Protein AF-A0A9N9F745-F1 (afdb_monomer)

Sequence (226 aa):
MPCPFCEVDNVENSDLKDRIVFQDDTIIVLHDLKPASRMHLLVISRQHILQHMIKTGRRILKQANYSQENTRLGFHVPPFLKINHLHLHCLGLPFRNKLVGIKYVEGLWYKSANKILKKLSEERRRAKNSSSNKCKKSKRSHAKSRKQRYEDNESGVQTSVSGSCVESNGVNTSDAGVSDAGVNDEEEEQIQQMQLKELNNHKDGMNNQKLTKISIISQAPIIVNV

Solvent-accessible surface area (backbone atoms only — not comparable to full-atom values): 14310 Å² total; per-residue (Å²): 130,86,60,76,79,78,42,61,86,78,43,99,83,42,82,60,63,84,28,52,78,46,75,60,98,44,37,39,29,28,54,46,95,75,57,54,23,77,37,30,34,35,34,34,55,78,46,99,50,66,70,58,49,54,51,51,46,51,49,55,41,44,75,69,74,38,52,76,89,39,43,51,50,25,33,77,37,76,86,84,60,93,62,101,63,73,48,37,42,35,31,30,58,59,53,78,43,72,76,63,40,59,64,72,42,78,61,84,48,12,46,43,46,67,60,52,52,51,50,54,53,50,51,55,50,51,53,52,53,53,54,56,52,52,54,54,54,54,54,55,52,54,55,54,61,59,59,61,69,65,69,78,69,76,86,71,82,89,78,90,82,88,81,82,86,85,84,86,84,88,78,90,81,76,83,84,77,86,74,86,77,84,75,59,78,70,57,59,53,53,53,51,53,52,54,52,50,55,57,52,58,52,59,74,71,60,81,81,73,80,88,75,79,83,81,79,78,80,80,75,85,82,82,77,89,129

Nearest PDB structures (foldseek):
  6cvq-assembly2_B  TM=7.933E-01  e=9.291E-06  Homo sapiens
  7oyc-assembly1_Y2  TM=3.828E-01  e=2.709E-01  Xenopus laevis
  6uz7-assembly1_Y  TM=3.593E-01  e=3.259E-01  Kluyveromyces lactis
  6rm3-assembly1_SY0  TM=2.919E-01  e=2.709E-01  Vairimorpha necatrix
  5fdx-assembly2_B  TM=3.530E-01  e=4.169E-01  Homo sapiens

Mean predicted aligned error: 18.04 Å

Secondary structure (DSSP, 8-state):
---TTTSTTT-TT-TTGGGEEEE-SSEEEEE-SS-SEEEEEEEEESS--HHHHHHHHHHHHHHTT--GGGEEEEEE-TTS-SS-S-EEEEEEEEESSHHHHGGGSSSSSEEEHHHHHHHHHHHHHHHHHHHHHHHHHHHHHHHHHHHTTSSTT-SS-------------------------PPPHHHHHHHHHHHHHHHHHHHHT-TTS-----------------

Structure (mmCIF, N/CA/C/O backbone):
data_AF-A0A9N9F745-F1
#
_entry.id   AF-A0A9N9F745-F1
#
loop_
_atom_site.group_PDB
_atom_site.id
_atom_site.type_symbol
_atom_site.label_atom_id
_atom_site.label_alt_id
_atom_site.label_comp_id
_atom_site.label_asym_id
_atom_site.label_entity_id
_atom_site.label_seq_id
_atom_site.pdbx_PDB_ins_code
_atom_site.Cartn_x
_atom_site.Cartn_y
_atom_site.Cartn_z
_atom_site.occupancy
_atom_site.B_iso_or_equiv
_atom_site.auth_seq_id
_atom_site.auth_comp_id
_atom_site.auth_asym_id
_atom_site.auth_atom_id
_atom_site.pdbx_PDB_model_num
ATOM 1 N N . MET A 1 1 ? -16.151 8.042 -15.611 1.00 62.03 1 MET A N 1
ATOM 2 C CA . MET A 1 1 ? -15.380 6.807 -15.866 1.00 62.03 1 MET A CA 1
ATOM 3 C C . MET A 1 1 ? -15.668 5.835 -14.738 1.00 62.03 1 MET A C 1
ATOM 5 O O . MET A 1 1 ? -15.556 6.264 -13.590 1.00 62.03 1 MET A O 1
ATOM 9 N N . PRO A 1 2 ? -16.077 4.594 -15.036 1.00 77.44 2 PRO A N 1
ATOM 10 C CA . PRO A 1 2 ? -16.203 3.551 -14.024 1.00 77.44 2 PRO A CA 1
ATOM 11 C C . PRO A 1 2 ? -14.847 3.269 -13.358 1.00 77.44 2 PRO A C 1
ATOM 13 O O . PRO A 1 2 ? -13.788 3.508 -13.944 1.00 77.44 2 PRO A O 1
ATOM 16 N N . CYS A 1 3 ? -14.874 2.829 -12.099 1.00 83.56 3 CYS A N 1
ATOM 17 C CA . CYS A 1 3 ? -13.662 2.532 -11.343 1.00 83.56 3 CYS A CA 1
ATOM 18 C C . CYS A 1 3 ? -13.178 1.110 -11.677 1.00 83.56 3 CYS A C 1
ATOM 20 O O . CYS A 1 3 ? -13.866 0.157 -11.307 1.00 83.56 3 CYS A O 1
ATOM 22 N N . PRO A 1 4 ? -11.975 0.932 -12.258 1.00 81.62 4 PRO A N 1
ATOM 23 C CA . PRO A 1 4 ? -11.476 -0.397 -12.623 1.00 81.62 4 PRO A CA 1
ATOM 24 C C . PRO A 1 4 ? -11.251 -1.302 -11.403 1.00 81.62 4 PRO A C 1
ATOM 26 O O . PRO A 1 4 ? -11.201 -2.518 -11.531 1.00 81.62 4 PRO A O 1
ATOM 29 N N . PHE A 1 5 ? -11.113 -0.726 -10.204 1.00 84.56 5 PHE A N 1
ATOM 30 C CA . PHE A 1 5 ? -10.954 -1.486 -8.963 1.00 84.56 5 PHE A CA 1
ATOM 31 C C . PHE A 1 5 ? -12.281 -1.974 -8.376 1.00 84.56 5 PHE A C 1
ATOM 33 O O . PHE A 1 5 ? -12.284 -2.965 -7.653 1.00 84.56 5 PHE A O 1
ATOM 40 N N . CYS A 1 6 ? -13.402 -1.324 -8.701 1.00 82.69 6 CYS A N 1
ATOM 41 C CA . CYS A 1 6 ? -14.727 -1.795 -8.290 1.00 82.69 6 CYS A CA 1
ATOM 42 C C . CYS A 1 6 ? -15.208 -2.978 -9.144 1.00 82.69 6 CYS A C 1
ATOM 44 O O . CYS A 1 6 ? -16.056 -3.744 -8.702 1.00 82.69 6 CYS A O 1
ATOM 46 N N . GLU A 1 7 ? -14.671 -3.132 -10.354 1.00 77.00 7 GLU A N 1
ATOM 47 C CA . GLU A 1 7 ? -15.110 -4.137 -11.331 1.00 77.00 7 GLU A CA 1
ATOM 48 C C . GLU A 1 7 ? -14.298 -5.437 -11.299 1.00 77.00 7 GLU A C 1
ATOM 50 O O . GLU A 1 7 ? -14.590 -6.346 -12.070 1.00 77.00 7 GLU A O 1
ATOM 55 N N . VAL A 1 8 ? -13.311 -5.560 -10.402 1.00 74.94 8 VAL A N 1
ATOM 56 C CA . VAL A 1 8 ? -12.401 -6.725 -10.344 1.00 74.94 8 VAL A CA 1
ATOM 57 C C . VAL A 1 8 ? -13.159 -8.058 -10.231 1.00 74.94 8 VAL A C 1
ATOM 59 O O . VAL A 1 8 ? -12.712 -9.056 -10.791 1.00 74.94 8 VAL A O 1
ATOM 62 N N . ASP A 1 9 ? -14.320 -8.072 -9.571 1.00 70.38 9 ASP A N 1
ATOM 63 C CA . ASP A 1 9 ? -15.145 -9.282 -9.419 1.00 70.38 9 ASP A CA 1
ATOM 64 C C . ASP A 1 9 ? -16.091 -9.545 -10.589 1.00 70.38 9 ASP A C 1
ATOM 66 O O . ASP A 1 9 ? -16.527 -10.674 -10.787 1.00 70.38 9 ASP A O 1
ATOM 70 N N . ASN A 1 10 ? -16.436 -8.508 -11.352 1.00 69.56 10 ASN A N 1
ATOM 71 C CA . ASN A 1 10 ? -17.567 -8.542 -12.279 1.00 69.56 10 ASN A CA 1
ATOM 72 C C . ASN A 1 10 ? -17.169 -8.938 -13.705 1.00 69.56 10 ASN A C 1
ATOM 74 O O . ASN A 1 10 ? -18.037 -9.078 -14.563 1.00 69.56 10 ASN A O 1
ATOM 78 N N . VAL A 1 11 ? -15.872 -9.098 -13.986 1.00 59.25 11 VAL A N 1
ATOM 79 C CA . VAL A 1 11 ? -15.375 -9.344 -15.343 1.00 59.25 11 VAL A CA 1
ATOM 80 C C . VAL A 1 11 ? -14.603 -10.656 -15.385 1.00 59.25 11 VAL A C 1
ATOM 82 O O . VAL A 1 11 ? -13.497 -10.768 -14.857 1.00 59.25 11 VAL A O 1
ATOM 85 N N . GLU A 1 12 ? -15.186 -11.648 -16.060 1.00 58.34 12 GLU A N 1
ATOM 86 C CA . GLU A 1 12 ? -14.596 -12.972 -16.302 1.00 58.34 12 GLU A CA 1
ATOM 87 C C . GLU A 1 12 ? -13.241 -12.918 -17.040 1.00 58.34 12 GLU A C 1
ATOM 89 O O . GLU A 1 12 ? -12.444 -13.833 -16.887 1.00 58.34 12 GLU A O 1
ATOM 94 N N . ASN A 1 13 ? -12.931 -11.813 -17.729 1.00 52.75 13 ASN A N 1
ATOM 95 C CA . ASN A 1 13 ? -11.705 -11.584 -18.508 1.00 52.75 13 ASN A CA 1
ATOM 96 C C . ASN A 1 13 ? -11.082 -10.201 -18.235 1.00 52.75 13 ASN A C 1
ATOM 98 O O . ASN A 1 13 ? -10.922 -9.391 -19.146 1.00 52.75 13 ASN A O 1
ATOM 102 N N . SER A 1 14 ? -10.777 -9.872 -16.978 1.00 65.94 14 SER A N 1
ATOM 103 C CA . SER A 1 14 ? -9.978 -8.671 -16.707 1.00 65.94 14 SER A CA 1
ATOM 104 C C . SER A 1 14 ? -8.510 -9.041 -16.526 1.00 65.94 14 SER A C 1
ATOM 106 O O . SER A 1 14 ? -8.195 -9.902 -15.708 1.00 65.94 14 SER A O 1
ATOM 108 N N . ASP A 1 15 ? -7.599 -8.302 -17.173 1.00 73.88 15 ASP A N 1
ATOM 109 C CA . ASP A 1 15 ? -6.144 -8.351 -16.911 1.00 73.88 15 ASP A CA 1
ATOM 110 C C . ASP A 1 15 ? -5.795 -8.176 -15.415 1.00 73.88 15 ASP A C 1
ATOM 112 O O . ASP A 1 15 ? -4.648 -8.321 -14.991 1.00 73.88 15 ASP A O 1
ATOM 116 N N . LEU A 1 16 ? -6.766 -7.747 -14.603 1.00 78.00 16 LEU A N 1
ATOM 117 C CA . LEU A 1 16 ? -6.662 -7.619 -13.158 1.00 78.00 16 LEU A CA 1
ATOM 118 C C . LEU A 1 16 ? -6.656 -8.986 -12.467 1.00 78.00 16 LEU A C 1
ATOM 120 O O . LEU A 1 16 ? -5.892 -9.122 -11.514 1.00 78.00 16 LEU A O 1
ATOM 124 N N . LYS A 1 17 ? -7.427 -9.979 -12.946 1.00 81.31 17 LYS A N 1
ATOM 125 C CA . LYS A 1 17 ? -7.491 -11.329 -12.354 1.00 81.31 17 LYS A CA 1
ATOM 126 C C . LYS A 1 17 ? -6.123 -12.013 -12.361 1.00 81.31 17 LYS A C 1
ATOM 128 O O . LYS A 1 17 ? -5.686 -12.498 -11.321 1.00 81.31 17 LYS A O 1
ATOM 133 N N . ASP A 1 18 ? -5.397 -11.929 -13.473 1.00 85.88 18 ASP A N 1
ATOM 134 C CA . ASP A 1 18 ? -4.053 -12.516 -13.611 1.00 85.88 18 ASP A CA 1
ATOM 135 C C . ASP A 1 18 ? -3.005 -11.861 -12.703 1.00 85.88 18 ASP A C 1
ATOM 137 O O . ASP A 1 18 ? -1.941 -12.421 -12.439 1.00 85.88 18 ASP A O 1
ATOM 141 N N . ARG A 1 19 ? -3.293 -10.653 -12.207 1.00 90.00 19 ARG A N 1
ATOM 142 C CA . ARG A 1 19 ? -2.420 -9.913 -11.293 1.00 90.00 19 ARG A CA 1
ATOM 143 C C . ARG A 1 19 ? -2.786 -10.110 -9.825 1.00 90.00 19 ARG A C 1
ATOM 145 O O . ARG A 1 19 ? -2.088 -9.539 -8.983 1.00 90.00 19 ARG A O 1
ATOM 152 N N . ILE A 1 20 ? -3.842 -10.864 -9.501 1.00 92.31 20 ILE A N 1
ATOM 153 C CA . ILE A 1 20 ? -4.245 -11.127 -8.115 1.00 92.31 20 ILE A CA 1
ATOM 154 C C . ILE A 1 20 ? -3.192 -12.001 -7.435 1.00 92.31 20 ILE A C 1
ATOM 156 O O . ILE A 1 20 ? -2.934 -13.132 -7.827 1.00 92.31 20 ILE A O 1
ATOM 160 N N . VAL A 1 21 ? -2.608 -11.463 -6.367 1.00 93.94 21 VAL A N 1
ATOM 161 C CA . VAL A 1 21 ? -1.667 -12.173 -5.489 1.00 93.94 21 VAL A CA 1
ATOM 162 C C . VAL A 1 21 ? -2.395 -12.780 -4.297 1.00 93.94 21 VAL A C 1
ATOM 164 O O . VAL A 1 21 ? -2.036 -13.843 -3.800 1.00 93.94 21 VAL A O 1
ATOM 167 N N . PHE A 1 22 ? -3.400 -12.068 -3.795 1.00 93.75 22 PHE A N 1
ATOM 168 C CA . PHE A 1 22 ? -4.172 -12.460 -2.628 1.00 93.75 22 PHE A CA 1
ATOM 169 C C . PHE A 1 22 ? -5.533 -11.772 -2.673 1.00 93.75 22 PHE A C 1
ATOM 171 O O . PHE A 1 22 ? -5.631 -10.617 -3.084 1.00 93.75 22 PHE A O 1
ATOM 178 N N . GLN A 1 23 ? -6.568 -12.453 -2.203 1.00 92.75 23 GLN A N 1
ATOM 179 C CA . GLN A 1 23 ? -7.908 -11.899 -2.089 1.00 92.75 23 GLN A CA 1
ATOM 180 C C . GLN A 1 23 ? -8.613 -12.517 -0.886 1.00 92.75 23 GLN A C 1
ATOM 182 O O . GLN A 1 23 ? -8.485 -13.713 -0.636 1.00 92.75 23 GLN A O 1
ATOM 187 N N . ASP A 1 24 ? -9.360 -11.687 -0.166 1.00 91.50 24 ASP A N 1
ATOM 188 C CA . ASP A 1 24 ? -10.332 -12.109 0.837 1.00 91.50 24 ASP A CA 1
ATOM 189 C C . ASP A 1 24 ? -11.634 -11.300 0.684 1.00 91.50 24 ASP A C 1
ATOM 191 O O . ASP A 1 24 ? -11.799 -10.519 -0.263 1.00 91.50 24 ASP A O 1
ATOM 195 N N . ASP A 1 25 ? -12.564 -11.482 1.621 1.00 89.81 25 ASP A N 1
ATOM 196 C CA . ASP A 1 25 ? -13.885 -10.839 1.610 1.00 89.81 25 ASP A CA 1
ATOM 197 C C . ASP A 1 25 ? -13.826 -9.307 1.740 1.00 89.81 25 ASP A C 1
ATOM 199 O O . ASP A 1 25 ? -14.792 -8.602 1.449 1.00 89.81 25 ASP A O 1
ATOM 203 N N . THR A 1 26 ? -12.695 -8.761 2.191 1.00 90.75 26 THR A N 1
ATOM 204 C CA . THR A 1 26 ? -12.542 -7.344 2.543 1.00 90.75 26 THR A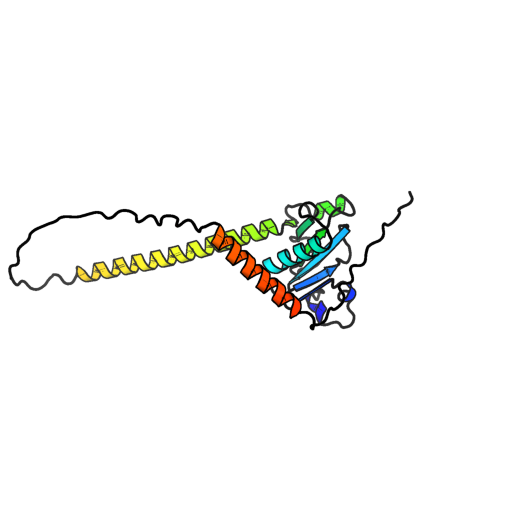 CA 1
ATOM 205 C C . THR A 1 26 ? -11.540 -6.598 1.671 1.00 90.75 26 THR A C 1
ATOM 207 O O . THR A 1 26 ? -11.679 -5.381 1.503 1.00 90.75 26 THR A O 1
ATOM 210 N N . ILE A 1 27 ? -10.535 -7.286 1.123 1.00 93.50 27 ILE A N 1
ATOM 211 C CA . ILE A 1 27 ? -9.448 -6.695 0.341 1.00 93.50 27 ILE A CA 1
ATOM 212 C C . ILE A 1 27 ? -9.032 -7.578 -0.840 1.00 93.50 27 ILE A C 1
ATOM 214 O O . ILE A 1 27 ? -9.174 -8.798 -0.836 1.00 93.50 27 ILE A O 1
ATOM 218 N N . ILE A 1 28 ? -8.428 -6.936 -1.835 1.00 93.50 28 ILE A N 1
ATOM 219 C CA . ILE A 1 28 ? -7.757 -7.573 -2.971 1.00 93.50 28 ILE A CA 1
ATOM 220 C C . ILE A 1 28 ? -6.329 -7.042 -3.026 1.00 93.50 28 ILE A C 1
ATOM 222 O O . ILE A 1 28 ? -6.099 -5.853 -2.809 1.00 93.50 28 ILE A O 1
ATOM 226 N N . VAL A 1 29 ? -5.361 -7.895 -3.332 1.00 95.38 29 VAL A N 1
ATOM 227 C CA . VAL A 1 29 ? -3.964 -7.516 -3.543 1.00 95.38 29 VAL A CA 1
ATOM 228 C C . VAL A 1 29 ? -3.578 -7.845 -4.971 1.00 95.38 29 VAL A C 1
ATOM 230 O O . VAL A 1 29 ? -3.626 -9.004 -5.375 1.00 95.38 29 VAL A O 1
ATOM 233 N N . LEU A 1 30 ? -3.166 -6.824 -5.716 1.00 94.69 30 LEU A N 1
ATOM 234 C CA . LEU A 1 30 ? -2.776 -6.931 -7.117 1.00 94.69 30 LEU A CA 1
ATOM 235 C C . LEU A 1 30 ? -1.312 -6.545 -7.309 1.00 94.69 30 LEU A C 1
ATOM 237 O O . LEU A 1 30 ? -0.811 -5.652 -6.624 1.00 94.69 30 LEU A O 1
ATOM 241 N N . HIS A 1 31 ? -0.649 -7.122 -8.305 1.00 95.06 31 HIS A N 1
ATOM 242 C CA . HIS A 1 31 ? 0.543 -6.504 -8.882 1.00 95.06 31 HIS A CA 1
ATOM 243 C C . HIS A 1 31 ? 0.180 -5.197 -9.605 1.00 95.06 31 HIS A C 1
ATOM 245 O O . HIS A 1 31 ? -0.793 -5.134 -10.360 1.00 95.06 31 HIS A O 1
ATOM 251 N N . ASP A 1 32 ? 0.966 -4.142 -9.380 1.00 93.25 32 ASP A N 1
ATOM 252 C CA . ASP A 1 32 ? 0.801 -2.875 -10.093 1.00 93.25 32 ASP A CA 1
ATOM 253 C C . ASP A 1 32 ? 1.149 -3.047 -11.582 1.00 93.25 32 ASP A C 1
ATOM 255 O O . ASP A 1 32 ? 2.143 -3.686 -11.929 1.00 93.25 32 ASP A O 1
ATOM 259 N N . LEU A 1 33 ? 0.347 -2.444 -12.465 1.00 89.94 33 LEU A N 1
ATOM 260 C CA . LEU A 1 33 ? 0.532 -2.517 -13.919 1.00 89.94 33 LEU A CA 1
ATOM 261 C C . LEU A 1 33 ? 1.871 -1.912 -14.384 1.00 89.94 33 LEU A C 1
ATOM 263 O O . LEU A 1 33 ? 2.441 -2.342 -15.383 1.00 89.94 33 LEU A O 1
ATOM 267 N N . LYS A 1 34 ? 2.363 -0.880 -13.693 1.00 90.56 34 LYS A N 1
ATOM 268 C CA . LYS A 1 34 ? 3.607 -0.160 -13.997 1.00 90.56 34 LYS A CA 1
ATOM 269 C C . LYS A 1 34 ? 4.453 -0.074 -12.721 1.00 90.56 34 LYS A C 1
ATOM 271 O O . LYS A 1 34 ? 4.516 0.990 -12.093 1.00 90.56 34 LYS A O 1
ATOM 276 N N . PRO A 1 35 ? 5.118 -1.176 -12.327 1.00 93.19 35 PRO A N 1
ATOM 277 C CA . PRO A 1 35 ? 5.807 -1.263 -11.048 1.00 93.19 35 PRO A CA 1
ATOM 278 C C . PRO A 1 35 ? 6.894 -0.190 -10.910 1.00 93.19 35 PRO A C 1
ATOM 280 O O . PRO A 1 35 ? 7.747 -0.025 -11.781 1.00 93.19 35 PRO A O 1
ATOM 283 N N . ALA A 1 36 ? 6.877 0.534 -9.790 1.00 93.12 36 ALA A N 1
ATOM 284 C CA . ALA A 1 36 ? 7.844 1.587 -9.473 1.00 93.12 36 ALA A CA 1
ATOM 285 C C . ALA A 1 36 ? 9.124 1.054 -8.806 1.00 93.12 36 ALA A C 1
ATOM 287 O O . ALA A 1 36 ? 10.176 1.698 -8.836 1.00 93.12 36 ALA A O 1
ATOM 288 N N . SER A 1 37 ? 9.036 -0.129 -8.208 1.00 95.31 37 SER A N 1
ATOM 289 C CA . SER A 1 37 ? 10.091 -0.825 -7.471 1.00 95.31 37 SER A CA 1
ATOM 290 C C . SER A 1 37 ? 10.148 -2.295 -7.877 1.00 95.31 37 SER A C 1
ATOM 292 O O . SER A 1 37 ? 9.356 -2.729 -8.716 1.00 95.31 37 SER A O 1
ATOM 294 N N . ARG A 1 38 ? 11.097 -3.057 -7.315 1.00 94.38 38 ARG A N 1
ATOM 295 C CA . ARG A 1 38 ? 11.232 -4.497 -7.598 1.00 94.38 38 ARG A CA 1
ATOM 296 C C . ARG A 1 38 ? 9.937 -5.259 -7.359 1.00 94.38 38 ARG A C 1
ATOM 298 O O . ARG A 1 38 ? 9.502 -6.010 -8.222 1.00 94.38 38 ARG A O 1
ATOM 305 N N . MET A 1 39 ? 9.291 -4.991 -6.231 1.00 95.62 39 MET A N 1
ATOM 306 C CA . MET A 1 39 ? 7.922 -5.421 -5.992 1.00 95.62 39 MET A CA 1
ATOM 307 C C . MET A 1 39 ? 7.041 -4.201 -5.790 1.00 95.62 39 MET A C 1
ATOM 309 O O . MET A 1 39 ? 7.364 -3.348 -4.968 1.00 95.62 39 MET A O 1
ATOM 313 N N . HIS A 1 40 ? 5.944 -4.112 -6.533 1.00 97.06 40 HIS A N 1
ATOM 314 C CA . HIS A 1 40 ? 4.940 -3.071 -6.368 1.00 97.06 40 HIS A CA 1
ATOM 315 C C . HIS A 1 40 ? 3.563 -3.727 -6.356 1.00 97.06 40 HIS A C 1
ATOM 317 O O . HIS A 1 40 ? 3.108 -4.249 -7.373 1.00 97.06 40 HIS A O 1
ATOM 323 N N . LEU A 1 41 ? 2.945 -3.734 -5.181 1.00 97.12 41 LEU A N 1
ATOM 324 C CA . LEU A 1 41 ? 1.621 -4.290 -4.950 1.00 97.12 41 LEU A CA 1
ATOM 325 C C . LEU A 1 41 ? 0.638 -3.171 -4.613 1.00 97.12 41 LEU A C 1
ATOM 327 O O . LEU A 1 41 ? 0.998 -2.192 -3.953 1.00 97.12 41 LEU A O 1
ATOM 331 N N . LEU A 1 42 ? -0.606 -3.360 -5.030 1.00 95.75 42 LEU A N 1
ATOM 332 C CA . LEU A 1 42 ? -1.744 -2.522 -4.692 1.00 95.75 42 LEU A CA 1
ATOM 333 C C . LEU A 1 42 ? -2.683 -3.330 -3.809 1.00 95.75 42 LEU A C 1
ATOM 335 O O . LEU A 1 42 ? -3.251 -4.321 -4.263 1.00 95.75 42 LEU A O 1
ATOM 339 N N . VAL A 1 43 ? -2.856 -2.910 -2.558 1.00 95.94 43 VAL A N 1
ATOM 340 C CA . VAL A 1 43 ? -3.910 -3.456 -1.696 1.00 95.94 43 VAL A CA 1
ATOM 341 C C . VAL A 1 43 ? -5.133 -2.567 -1.848 1.00 95.94 43 VAL A C 1
ATOM 343 O O . VAL A 1 43 ? -5.094 -1.390 -1.497 1.00 95.94 43 VAL A O 1
ATOM 346 N N . ILE A 1 44 ? -6.205 -3.120 -2.389 1.00 92.94 44 ILE A N 1
ATOM 347 C CA . ILE A 1 44 ? -7.464 -2.447 -2.686 1.00 92.94 44 ILE A CA 1
ATOM 348 C C . ILE A 1 44 ? -8.482 -2.905 -1.654 1.00 92.94 44 ILE A C 1
ATOM 350 O O . ILE A 1 44 ? -8.655 -4.101 -1.429 1.00 92.94 44 ILE A O 1
ATOM 354 N N . SER A 1 45 ? -9.158 -1.952 -1.024 1.00 90.88 45 SER A N 1
ATOM 355 C CA . SER A 1 45 ? -10.202 -2.252 -0.048 1.00 90.88 45 SER A CA 1
ATOM 356 C C . SER A 1 45 ? -11.570 -2.345 -0.715 1.00 90.88 45 SER A C 1
ATOM 358 O O . SER A 1 45 ? -11.922 -1.459 -1.496 1.00 90.88 45 SER A O 1
ATOM 360 N N . ARG A 1 46 ? -12.350 -3.369 -0.351 1.00 85.88 46 ARG A N 1
ATOM 361 C CA . ARG A 1 46 ? -13.803 -3.461 -0.598 1.00 85.88 46 ARG A CA 1
ATOM 362 C C . ARG A 1 46 ? -14.588 -2.730 0.482 1.00 85.88 46 ARG A C 1
ATOM 364 O O . ARG A 1 46 ? -15.571 -2.053 0.218 1.00 85.88 46 ARG A O 1
ATOM 371 N N . GLN A 1 47 ? -14.095 -2.839 1.712 1.00 79.81 47 GLN A N 1
ATOM 372 C CA . GLN A 1 47 ? -14.576 -2.115 2.884 1.00 79.81 47 GLN A CA 1
ATOM 373 C C . GLN A 1 47 ? -13.430 -1.277 3.439 1.00 79.81 47 GLN A C 1
ATOM 375 O O . GLN A 1 47 ? -12.293 -1.734 3.416 1.00 79.81 47 GLN A O 1
ATOM 380 N N . HIS A 1 48 ? -13.683 -0.071 3.950 1.00 75.75 48 HIS A N 1
ATOM 381 C CA . HIS A 1 48 ? -12.639 0.853 4.426 1.00 7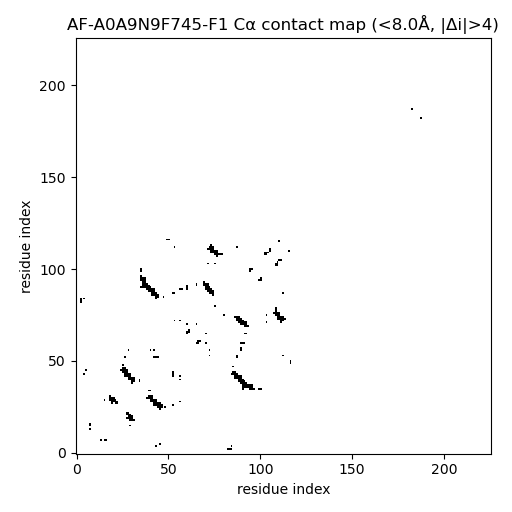5.75 48 HIS A CA 1
ATOM 382 C C . HIS A 1 48 ? -11.933 0.385 5.726 1.00 75.75 48 HIS A C 1
ATOM 384 O O . HIS A 1 48 ? -12.064 1.005 6.782 1.00 75.75 48 HIS A O 1
ATOM 390 N N . ILE A 1 49 ? -11.145 -0.697 5.661 1.00 87.44 49 ILE A N 1
ATOM 391 C CA . ILE A 1 49 ? -10.468 -1.345 6.797 1.00 87.44 49 ILE A CA 1
ATOM 392 C C . ILE A 1 49 ? -8.947 -1.172 6.679 1.00 87.44 49 ILE A C 1
ATOM 394 O O . ILE A 1 49 ? -8.193 -2.087 6.349 1.00 87.44 49 ILE A O 1
ATOM 398 N N . LEU A 1 50 ? -8.470 0.030 7.007 1.00 91.50 50 LEU A N 1
ATOM 399 C CA . LEU A 1 50 ? -7.065 0.419 6.830 1.00 91.50 50 LEU A CA 1
ATOM 400 C C . LEU A 1 50 ? -6.056 -0.503 7.545 1.00 91.50 50 LEU A C 1
ATOM 402 O O . LEU A 1 50 ? -4.997 -0.814 7.002 1.00 91.50 50 LEU A O 1
ATOM 406 N N . GLN A 1 51 ? -6.371 -0.931 8.770 1.00 92.81 51 GLN A N 1
ATOM 407 C CA . GLN A 1 51 ? -5.492 -1.795 9.571 1.00 92.81 51 GLN A CA 1
ATOM 408 C C . GLN A 1 51 ? -5.207 -3.123 8.864 1.00 92.81 51 GLN A C 1
ATOM 410 O O . GLN A 1 51 ? -4.062 -3.577 8.824 1.00 92.81 51 GLN A O 1
ATOM 415 N N . HIS A 1 52 ? -6.247 -3.714 8.275 1.00 94.44 52 HIS A N 1
ATOM 416 C CA . HIS A 1 52 ? -6.148 -4.983 7.566 1.00 94.44 52 HIS A CA 1
ATOM 417 C C . HIS A 1 52 ? -5.311 -4.849 6.296 1.00 94.44 52 HIS A C 1
ATOM 419 O O . HIS A 1 52 ? -4.391 -5.637 6.087 1.00 94.44 52 HIS A O 1
ATOM 425 N N . MET A 1 53 ? -5.522 -3.779 5.521 1.00 95.25 53 MET A N 1
ATOM 426 C CA . MET A 1 53 ? -4.716 -3.495 4.328 1.00 95.25 53 MET A CA 1
ATOM 427 C C . MET A 1 53 ? -3.217 -3.438 4.652 1.00 95.25 53 MET A C 1
ATOM 429 O O . MET A 1 53 ? -2.402 -4.079 3.989 1.00 95.25 53 MET A O 1
ATOM 433 N N . ILE A 1 54 ? -2.846 -2.695 5.702 1.00 96.00 54 ILE A N 1
ATOM 434 C CA . ILE A 1 54 ? -1.444 -2.519 6.106 1.00 96.00 54 ILE A CA 1
ATOM 435 C C . ILE A 1 54 ? -0.857 -3.840 6.612 1.00 96.00 54 ILE A C 1
ATOM 437 O O . ILE A 1 54 ? 0.271 -4.186 6.252 1.00 96.00 54 ILE A O 1
ATOM 441 N N . LYS A 1 55 ? -1.606 -4.585 7.435 1.00 96.12 55 LYS A N 1
ATOM 442 C CA . LYS A 1 55 ? -1.170 -5.879 7.975 1.00 96.12 55 LYS A CA 1
ATOM 443 C C . LYS A 1 55 ? -0.926 -6.888 6.853 1.00 96.12 55 LYS A C 1
ATOM 445 O O . LYS A 1 55 ? 0.135 -7.511 6.822 1.00 96.12 55 LYS A O 1
ATOM 450 N N . THR A 1 56 ? -1.860 -7.006 5.913 1.00 96.75 56 THR A N 1
ATOM 451 C CA . THR A 1 56 ? -1.740 -7.912 4.767 1.00 96.75 56 THR A CA 1
ATOM 452 C C . THR A 1 56 ? -0.602 -7.501 3.839 1.00 96.75 56 THR A C 1
ATOM 454 O O . THR A 1 56 ? 0.232 -8.341 3.507 1.00 96.75 56 THR A O 1
ATOM 457 N N . GLY A 1 57 ? -0.484 -6.214 3.503 1.00 96.69 57 GLY A N 1
ATOM 458 C CA . GLY A 1 57 ? 0.616 -5.711 2.679 1.00 96.69 57 GLY A CA 1
ATOM 459 C C . GLY A 1 57 ? 1.994 -6.016 3.275 1.00 96.69 57 GLY A C 1
ATOM 460 O O . GLY A 1 57 ? 2.875 -6.522 2.584 1.00 96.69 57 GLY A O 1
ATOM 461 N N . ARG A 1 58 ? 2.174 -5.794 4.585 1.00 97.06 58 ARG A N 1
ATOM 462 C CA . ARG A 1 58 ? 3.417 -6.157 5.292 1.00 97.06 58 ARG A CA 1
ATOM 463 C C . ARG A 1 58 ? 3.690 -7.649 5.280 1.00 97.06 58 ARG A C 1
ATOM 465 O O . ARG A 1 58 ? 4.830 -8.047 5.074 1.00 97.06 58 ARG A O 1
ATOM 472 N N . ARG A 1 59 ? 2.661 -8.461 5.530 1.00 97.19 59 ARG A N 1
ATOM 473 C CA . ARG A 1 59 ? 2.782 -9.920 5.547 1.00 97.19 59 ARG A CA 1
ATOM 474 C C . ARG A 1 59 ? 3.285 -10.437 4.202 1.00 97.19 59 ARG A C 1
ATOM 476 O O . ARG A 1 59 ? 4.255 -11.182 4.193 1.00 97.19 59 ARG A O 1
ATOM 483 N N . ILE A 1 60 ? 2.686 -9.993 3.098 1.00 97.19 60 ILE A N 1
ATOM 484 C CA . ILE A 1 60 ? 3.075 -10.427 1.748 1.00 97.19 60 ILE A CA 1
ATOM 485 C C . ILE A 1 60 ? 4.506 -9.977 1.422 1.00 97.19 60 ILE A C 1
ATOM 487 O O . ILE A 1 60 ? 5.307 -10.779 0.951 1.00 97.19 60 ILE A O 1
ATOM 491 N N . LEU A 1 61 ? 4.872 -8.729 1.741 1.00 97.12 61 LEU A N 1
ATOM 492 C CA . LEU A 1 61 ? 6.244 -8.242 1.543 1.00 97.12 61 LEU A CA 1
ATOM 493 C C . LEU A 1 61 ? 7.269 -9.046 2.360 1.00 97.12 61 LEU A C 1
ATOM 495 O O . LEU A 1 61 ? 8.315 -9.419 1.832 1.00 97.12 61 LEU A O 1
ATOM 499 N N . LYS A 1 62 ? 6.946 -9.370 3.618 1.00 97.00 62 LYS A N 1
ATOM 500 C CA . LYS A 1 62 ? 7.794 -10.199 4.484 1.00 97.00 62 LYS A CA 1
ATOM 501 C C . LYS A 1 62 ? 7.947 -11.621 3.938 1.00 97.00 62 LYS A C 1
ATOM 503 O O . LYS A 1 62 ? 9.051 -12.147 3.939 1.00 97.00 62 LYS A O 1
ATOM 508 N N . GLN A 1 63 ? 6.862 -12.227 3.451 1.00 96.62 63 GLN A N 1
ATOM 509 C CA . GLN A 1 63 ? 6.884 -13.556 2.819 1.00 96.62 63 GLN A CA 1
ATOM 510 C C . GLN A 1 63 ? 7.743 -13.584 1.549 1.00 96.62 63 GLN A C 1
ATOM 512 O O . GLN A 1 63 ? 8.332 -14.608 1.229 1.00 96.62 63 GLN A O 1
ATOM 517 N N . ALA A 1 64 ? 7.860 -12.452 0.859 1.00 94.81 64 ALA A N 1
ATOM 518 C CA . ALA A 1 64 ? 8.739 -12.280 -0.289 1.00 94.81 64 ALA A CA 1
ATOM 519 C C . ALA A 1 64 ? 10.162 -11.807 0.085 1.00 94.81 64 ALA A C 1
ATOM 521 O O . ALA A 1 64 ? 10.869 -11.271 -0.766 1.00 94.81 64 ALA A O 1
ATOM 522 N N . ASN A 1 65 ? 10.580 -11.992 1.343 1.00 96.81 65 ASN A N 1
ATOM 523 C CA . ASN A 1 65 ? 11.916 -11.678 1.866 1.00 96.81 65 ASN A CA 1
ATOM 524 C C . ASN A 1 65 ? 12.307 -10.188 1.854 1.00 96.81 65 ASN A C 1
ATOM 526 O O . ASN A 1 65 ? 13.492 -9.858 1.851 1.00 96.81 65 ASN A O 1
ATOM 530 N N . TYR A 1 66 ? 11.336 -9.270 1.895 1.00 96.44 66 TYR A N 1
ATOM 531 C CA . TYR A 1 66 ? 11.623 -7.851 2.120 1.00 96.44 66 TYR A CA 1
ATOM 532 C C . TYR A 1 66 ? 11.586 -7.525 3.615 1.00 96.44 66 TYR A C 1
ATOM 534 O O . TYR A 1 66 ? 10.585 -7.755 4.299 1.00 96.44 66 TYR A O 1
ATOM 542 N N . SER A 1 67 ? 12.674 -6.946 4.117 1.00 94.62 67 SER A N 1
ATOM 543 C CA . SER A 1 67 ? 12.763 -6.401 5.470 1.00 94.62 67 SER A CA 1
ATOM 544 C C . SER A 1 67 ? 12.071 -5.040 5.580 1.00 94.62 67 SER A C 1
ATOM 546 O O . SER A 1 67 ? 11.799 -4.378 4.578 1.00 94.62 67 SER A O 1
ATOM 548 N N . GLN A 1 68 ? 11.756 -4.595 6.797 1.00 90.81 68 GLN A N 1
ATOM 549 C CA . GLN A 1 68 ? 10.947 -3.391 7.000 1.00 90.81 68 GLN A CA 1
ATOM 550 C C . GLN A 1 68 ? 11.619 -2.128 6.433 1.00 90.81 68 GLN A C 1
ATOM 552 O O . GLN A 1 68 ? 10.939 -1.285 5.847 1.00 90.81 68 GLN A O 1
ATOM 557 N N . GLU A 1 69 ? 12.939 -2.025 6.545 1.00 92.44 69 GLU A N 1
ATOM 558 C CA . GLU A 1 69 ? 13.771 -0.957 5.988 1.00 92.44 69 GLU A CA 1
ATOM 559 C C . GLU A 1 69 ? 13.802 -0.955 4.453 1.00 92.44 69 GLU A C 1
ATOM 561 O O . GLU A 1 69 ? 13.875 0.108 3.835 1.00 92.44 69 GLU A O 1
ATOM 566 N N . ASN A 1 70 ? 13.634 -2.127 3.835 1.00 95.12 70 ASN A N 1
ATOM 567 C CA . ASN A 1 70 ? 13.548 -2.303 2.386 1.00 95.12 70 ASN A CA 1
ATOM 568 C C . ASN A 1 70 ? 12.105 -2.264 1.869 1.00 95.12 70 ASN A C 1
ATOM 570 O O . ASN A 1 70 ? 11.830 -2.677 0.739 1.00 95.12 70 ASN A O 1
ATOM 574 N N . THR A 1 71 ? 11.172 -1.746 2.671 1.00 96.31 71 THR A N 1
ATOM 575 C CA . THR A 1 71 ? 9.776 -1.587 2.265 1.00 96.31 71 THR A CA 1
ATOM 576 C C . THR A 1 71 ? 9.289 -0.156 2.395 1.00 96.31 71 THR A C 1
ATOM 578 O O . THR A 1 71 ? 9.708 0.623 3.253 1.00 96.31 71 THR A O 1
ATOM 581 N N . ARG A 1 72 ? 8.340 0.206 1.534 1.00 96.44 72 ARG A N 1
ATOM 582 C CA . ARG A 1 72 ? 7.632 1.482 1.614 1.00 96.44 72 ARG A CA 1
ATOM 583 C C . ARG A 1 72 ? 6.141 1.237 1.421 1.00 96.44 72 ARG A C 1
ATOM 585 O O . ARG A 1 72 ? 5.723 0.706 0.399 1.00 96.44 72 ARG A O 1
ATOM 592 N N . LEU A 1 73 ? 5.347 1.599 2.431 1.00 97.44 73 LEU A N 1
ATOM 593 C CA . LEU A 1 73 ? 3.890 1.449 2.415 1.00 97.44 73 LEU A CA 1
ATOM 594 C C . LEU A 1 73 ? 3.203 2.798 2.610 1.00 97.44 73 LEU A C 1
ATOM 596 O O . LEU A 1 73 ? 3.594 3.569 3.496 1.00 97.44 73 LEU A O 1
ATOM 600 N N . GLY A 1 74 ? 2.167 3.081 1.828 1.00 96.06 74 GLY A N 1
ATOM 601 C CA . GLY A 1 74 ? 1.455 4.350 1.930 1.00 96.06 74 GLY A CA 1
ATOM 602 C C . GLY A 1 74 ? 0.507 4.644 0.780 1.00 96.06 74 GLY A C 1
ATOM 603 O O . GLY A 1 74 ? 0.213 3.790 -0.051 1.00 96.06 74 GLY A O 1
ATOM 604 N N . PHE A 1 75 ? 0.006 5.873 0.782 1.00 94.38 75 PHE A N 1
ATOM 605 C CA . PHE A 1 75 ? -1.094 6.328 -0.058 1.00 94.38 75 PHE A CA 1
ATOM 606 C C . PHE A 1 75 ? -0.683 7.592 -0.798 1.00 94.38 75 PHE A C 1
ATOM 608 O O . PHE A 1 75 ? -0.057 8.480 -0.206 1.00 94.38 75 PHE A O 1
ATOM 615 N N . HIS A 1 76 ? -1.074 7.697 -2.066 1.00 92.31 76 HIS A N 1
ATOM 616 C CA . HIS A 1 76 ? -0.995 8.962 -2.783 1.00 92.31 76 HIS A CA 1
ATOM 617 C C . HIS A 1 76 ? -2.124 9.901 -2.357 1.00 92.31 76 HIS A C 1
ATOM 619 O O . HIS A 1 76 ? -3.238 9.471 -2.058 1.00 92.31 76 HIS A O 1
ATOM 625 N N . VAL A 1 77 ? -1.819 11.195 -2.331 1.00 86.31 77 VAL A N 1
ATOM 626 C CA . VAL A 1 77 ? -2.779 12.267 -2.054 1.00 86.31 77 VAL A CA 1
ATOM 627 C C . VAL A 1 77 ? -3.034 13.019 -3.367 1.00 86.31 77 VAL A C 1
ATOM 629 O O . VAL A 1 77 ? -2.061 13.306 -4.073 1.00 86.31 77 VAL A O 1
ATOM 632 N N . PRO A 1 78 ? -4.300 13.331 -3.720 1.00 77.81 78 PRO A N 1
ATOM 633 C CA . PRO A 1 78 ? -4.635 14.186 -4.864 1.00 77.81 78 PRO A CA 1
ATOM 634 C C . PRO A 1 78 ? -3.798 15.472 -4.897 1.00 77.81 78 PRO A C 1
ATOM 636 O O . PRO A 1 78 ? -3.408 15.964 -3.835 1.00 77.81 78 PRO A O 1
ATOM 639 N N . PRO A 1 79 ? -3.499 16.026 -6.088 1.00 65.62 79 PRO A N 1
ATOM 640 C CA . PRO A 1 79 ? -4.294 15.975 -7.321 1.00 65.62 79 PRO A CA 1
ATOM 641 C C . PRO A 1 79 ? -3.850 14.941 -8.372 1.00 65.62 79 PRO A C 1
ATOM 643 O O . PR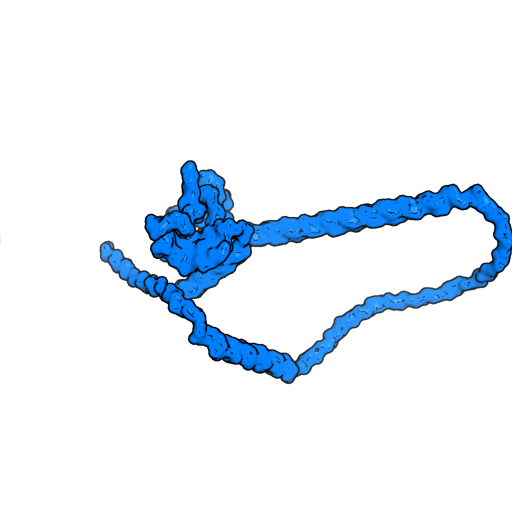O A 1 79 ? -4.613 14.649 -9.284 1.00 65.62 79 PRO A O 1
ATOM 646 N N . PHE A 1 80 ? -2.662 14.343 -8.264 1.00 64.81 80 PHE A N 1
ATOM 647 C CA . PHE A 1 80 ? -2.127 13.436 -9.296 1.00 64.81 80 PHE A CA 1
ATOM 648 C C . PHE A 1 80 ? -2.523 11.964 -9.084 1.00 64.81 80 PHE A C 1
ATOM 650 O O . PHE A 1 80 ? -1.699 11.059 -9.242 1.00 64.81 80 PHE A O 1
ATOM 657 N N . LEU A 1 81 ? -3.777 11.709 -8.699 1.00 64.50 81 LEU A N 1
ATOM 658 C CA . LEU A 1 81 ? -4.299 10.345 -8.607 1.00 64.50 81 LEU A CA 1
ATOM 659 C C . LEU A 1 81 ? -4.679 9.840 -9.996 1.00 64.50 81 LEU A C 1
ATOM 661 O O . LEU A 1 81 ? -5.430 10.488 -10.717 1.00 64.50 81 LEU A O 1
ATOM 665 N N . LYS A 1 82 ? -4.215 8.640 -10.346 1.00 68.69 82 LYS A N 1
ATOM 666 C CA . LYS A 1 82 ? -4.696 7.953 -11.553 1.00 68.69 82 LYS A CA 1
ATOM 667 C C . LYS A 1 82 ? -6.089 7.359 -11.359 1.00 68.69 82 LYS A C 1
ATOM 669 O O . LYS A 1 82 ? -6.835 7.232 -12.319 1.00 68.69 82 LYS A O 1
ATOM 674 N N . ILE A 1 83 ? -6.412 6.956 -10.130 1.00 78.88 83 ILE A N 1
ATOM 675 C CA . ILE A 1 83 ? -7.647 6.255 -9.780 1.00 78.88 83 ILE A CA 1
ATOM 676 C C . ILE A 1 83 ? -8.117 6.792 -8.428 1.00 78.88 83 ILE A C 1
ATOM 678 O O . ILE A 1 83 ? -7.365 6.757 -7.453 1.00 78.88 83 ILE A O 1
ATOM 682 N N . ASN A 1 84 ? -9.353 7.289 -8.371 1.00 83.62 84 ASN A N 1
ATOM 683 C CA . ASN A 1 84 ? -9.960 7.820 -7.151 1.00 83.62 84 ASN A CA 1
ATOM 684 C C . ASN A 1 84 ? -10.657 6.708 -6.345 1.00 83.62 84 ASN A C 1
ATOM 686 O O . ASN A 1 84 ? -11.867 6.729 -6.143 1.00 83.62 84 ASN A O 1
ATOM 690 N N . HIS A 1 85 ? -9.882 5.705 -5.937 1.00 87.25 85 HIS A N 1
ATOM 691 C CA . HIS A 1 85 ? -10.321 4.578 -5.107 1.00 87.25 85 HIS A CA 1
ATOM 692 C C . HIS A 1 85 ? -9.269 4.336 -4.035 1.00 87.25 85 HIS A C 1
ATOM 694 O O . HIS A 1 85 ? -8.079 4.456 -4.320 1.00 87.25 85 HIS A O 1
ATOM 700 N N . LEU A 1 86 ? -9.663 3.976 -2.816 1.00 91.00 86 LEU A N 1
ATOM 701 C CA . LEU A 1 86 ? -8.707 3.729 -1.739 1.00 91.00 86 LEU A CA 1
ATOM 702 C C . LEU A 1 86 ? -7.833 2.499 -2.034 1.00 91.00 86 LEU A C 1
ATOM 704 O O . LEU A 1 86 ? -8.287 1.359 -1.936 1.00 91.00 86 LEU A O 1
ATOM 708 N N . HIS A 1 87 ? -6.559 2.732 -2.331 1.00 93.25 87 HIS A N 1
ATOM 709 C CA . HIS A 1 87 ? -5.567 1.680 -2.507 1.00 93.25 87 HIS A CA 1
ATOM 710 C C . HIS A 1 87 ? -4.276 2.027 -1.768 1.00 93.25 87 HIS A C 1
ATOM 712 O O . HIS A 1 87 ? -3.821 3.171 -1.761 1.00 93.25 87 HIS A O 1
ATOM 718 N N . LEU A 1 88 ? -3.694 1.024 -1.124 1.00 96.12 88 LEU A N 1
ATOM 719 C CA . LEU A 1 88 ? -2.408 1.108 -0.451 1.00 96.12 88 LEU A CA 1
ATOM 720 C C . LEU A 1 88 ? -1.320 0.623 -1.410 1.00 96.12 88 LEU A C 1
ATOM 722 O O . LEU A 1 88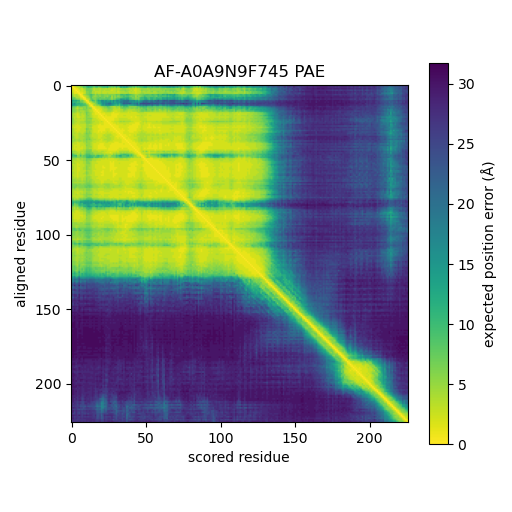 ? -1.389 -0.500 -1.907 1.00 96.12 88 LEU A O 1
ATOM 726 N N . HIS A 1 89 ? -0.288 1.438 -1.605 1.00 96.38 89 HIS A N 1
ATOM 727 C CA . HIS A 1 89 ? 0.935 1.014 -2.276 1.00 96.38 89 HIS A CA 1
ATOM 728 C C . HIS A 1 89 ? 1.811 0.238 -1.300 1.00 96.38 89 HIS A C 1
ATOM 730 O O . HIS A 1 89 ? 2.115 0.722 -0.208 1.00 96.38 89 HIS A O 1
ATOM 736 N N . CYS A 1 90 ? 2.244 -0.947 -1.715 1.00 97.69 90 CYS A N 1
ATOM 737 C CA . CYS A 1 90 ? 3.183 -1.800 -1.003 1.00 97.69 90 CYS A CA 1
ATOM 738 C C . CYS A 1 90 ? 4.402 -2.034 -1.895 1.00 97.69 90 CYS A C 1
ATOM 740 O O . CYS A 1 90 ? 4.339 -2.768 -2.880 1.00 97.69 90 CYS A O 1
ATOM 742 N N . LEU A 1 91 ? 5.508 -1.373 -1.563 1.00 97.56 91 LEU A N 1
ATOM 743 C CA . LEU A 1 91 ? 6.726 -1.357 -2.365 1.00 97.56 91 LEU A CA 1
ATOM 744 C C . LEU A 1 91 ? 7.821 -2.159 -1.665 1.00 97.56 91 LEU A C 1
ATOM 746 O O . LEU A 1 91 ? 8.148 -1.867 -0.514 1.00 97.56 91 LEU A O 1
ATOM 750 N N . GLY A 1 92 ? 8.405 -3.118 -2.375 1.00 97.00 92 GLY A N 1
ATOM 751 C CA . GLY A 1 92 ? 9.675 -3.754 -2.040 1.00 97.00 92 GLY A CA 1
ATOM 752 C C . GLY A 1 92 ? 10.813 -3.109 -2.833 1.00 97.00 92 GLY A C 1
ATOM 753 O O . GLY A 1 92 ? 10.804 -3.143 -4.067 1.00 97.00 92 GLY A O 1
ATOM 754 N N . LEU A 1 93 ? 11.754 -2.482 -2.125 1.00 95.56 93 LEU A N 1
ATOM 755 C CA . LEU A 1 93 ? 12.877 -1.709 -2.667 1.00 95.56 93 LEU A CA 1
ATOM 756 C C . LEU A 1 93 ? 13.991 -2.611 -3.235 1.00 95.56 93 LEU A C 1
ATOM 758 O O . LEU A 1 93 ? 14.108 -3.764 -2.833 1.00 95.56 93 LEU A O 1
ATOM 762 N N . PRO A 1 94 ? 14.847 -2.116 -4.150 1.00 95.31 94 PRO A N 1
ATOM 763 C CA . PRO A 1 94 ? 14.993 -0.732 -4.618 1.00 95.31 94 PRO A CA 1
ATOM 764 C C . PRO A 1 94 ? 13.909 -0.265 -5.601 1.00 95.31 94 PRO A C 1
ATOM 766 O O . PRO A 1 94 ? 13.180 -1.059 -6.201 1.00 95.31 94 PRO A O 1
ATOM 769 N N . PHE A 1 95 ? 13.823 1.057 -5.782 1.00 95.25 95 PHE A N 1
ATOM 770 C CA . PHE A 1 95 ? 13.086 1.659 -6.895 1.00 95.25 95 PHE A CA 1
ATOM 771 C C . PHE A 1 95 ? 13.781 1.361 -8.224 1.00 95.25 95 PHE A C 1
ATOM 773 O O . PHE A 1 95 ? 15.007 1.279 -8.278 1.00 95.25 95 PHE A O 1
ATOM 780 N N . ARG A 1 96 ? 13.007 1.255 -9.311 1.00 90.88 96 ARG A N 1
ATOM 781 C CA . ARG A 1 96 ? 13.564 1.020 -10.655 1.00 90.88 96 ARG A CA 1
ATOM 782 C C . ARG A 1 96 ? 14.450 2.176 -11.115 1.00 90.88 96 ARG A C 1
ATOM 784 O O . ARG A 1 96 ? 15.454 1.958 -11.777 1.00 90.88 96 ARG A O 1
ATOM 791 N N . ASN A 1 97 ? 14.081 3.404 -10.757 1.00 91.31 97 ASN A N 1
ATOM 792 C CA . ASN A 1 97 ? 14.916 4.586 -10.928 1.00 91.31 97 ASN A CA 1
ATOM 793 C C . ASN A 1 97 ? 14.622 5.614 -9.819 1.00 91.31 97 ASN A C 1
ATOM 795 O O . ASN A 1 97 ? 13.556 5.597 -9.195 1.00 91.31 97 ASN A O 1
ATOM 799 N N . LYS A 1 98 ? 15.582 6.514 -9.566 1.00 88.81 98 LYS A N 1
ATOM 800 C CA . LYS A 1 98 ? 15.485 7.512 -8.485 1.00 88.81 98 LYS A CA 1
ATOM 801 C C . LYS A 1 98 ? 14.327 8.495 -8.701 1.00 88.81 98 LYS A C 1
ATOM 803 O O . LYS A 1 98 ? 13.642 8.835 -7.743 1.00 88.81 98 LYS A O 1
ATOM 808 N N . LEU A 1 99 ? 14.071 8.893 -9.951 1.00 89.44 99 LEU A N 1
ATOM 809 C CA . LEU A 1 99 ? 13.028 9.864 -10.308 1.00 89.44 99 LEU A CA 1
ATOM 810 C C . LEU A 1 99 ? 11.618 9.358 -9.979 1.00 89.44 99 LEU A C 1
ATOM 812 O O . LEU A 1 99 ? 10.802 10.095 -9.434 1.00 89.44 99 LEU A O 1
ATOM 816 N N . VAL A 1 100 ? 11.329 8.084 -10.251 1.00 87.56 100 VAL A N 1
ATOM 817 C CA . VAL A 1 100 ? 10.056 7.453 -9.880 1.00 87.56 100 VAL A CA 1
ATOM 818 C C . VAL A 1 100 ? 9.932 7.349 -8.360 1.00 87.56 100 VAL A C 1
ATOM 820 O O . VAL A 1 100 ? 8.845 7.574 -7.829 1.00 87.56 100 VAL A O 1
ATOM 823 N N . GLY A 1 101 ? 11.039 7.091 -7.656 1.00 88.94 101 GLY A N 1
ATOM 824 C CA . GLY A 1 101 ? 11.085 7.061 -6.193 1.00 88.94 101 GLY A CA 1
ATOM 825 C C . GLY A 1 101 ? 10.616 8.360 -5.527 1.00 88.94 101 GLY A C 1
ATOM 826 O O . GLY A 1 101 ? 9.997 8.297 -4.466 1.00 88.94 101 GLY A O 1
ATOM 827 N N . ILE A 1 102 ? 10.805 9.520 -6.173 1.00 89.81 102 ILE A N 1
ATOM 828 C CA . ILE A 1 102 ? 10.368 10.836 -5.662 1.00 89.81 102 ILE A CA 1
ATOM 829 C C . ILE A 1 102 ? 8.855 10.864 -5.390 1.00 89.81 102 ILE A C 1
ATOM 831 O O . ILE A 1 102 ? 8.414 11.479 -4.422 1.00 89.81 102 ILE A O 1
ATOM 835 N N . LYS A 1 103 ? 8.050 10.127 -6.170 1.00 87.88 103 LYS A N 1
ATOM 836 C CA . LYS A 1 103 ? 6.590 10.035 -5.972 1.00 87.88 103 LYS A CA 1
ATOM 837 C C . LYS A 1 103 ? 6.200 9.389 -4.639 1.00 87.88 103 LYS A C 1
ATOM 839 O O . LYS A 1 103 ? 5.093 9.611 -4.161 1.00 87.88 103 LYS A O 1
ATOM 844 N N . TYR A 1 104 ? 7.098 8.602 -4.053 1.00 91.06 104 TYR A N 1
ATOM 845 C CA . TYR A 1 104 ? 6.886 7.816 -2.833 1.00 91.06 104 TYR A CA 1
ATOM 846 C C . TYR A 1 104 ? 7.676 8.364 -1.631 1.00 91.06 104 TYR A C 1
ATOM 848 O O . TYR A 1 104 ? 7.810 7.704 -0.589 1.00 91.06 104 TYR A O 1
ATOM 856 N N . VAL A 1 105 ? 8.210 9.580 -1.770 1.00 90.62 105 VAL A N 1
ATOM 857 C CA . VAL A 1 105 ? 8.805 10.348 -0.676 1.00 90.62 105 VAL A CA 1
ATOM 858 C C . VAL A 1 105 ? 7.682 10.973 0.145 1.00 90.62 105 VAL A C 1
ATOM 860 O O . VAL A 1 105 ? 6.736 11.534 -0.403 1.00 90.62 105 VAL A O 1
ATOM 863 N N . GLU A 1 106 ? 7.767 10.861 1.472 1.00 91.12 106 GLU A N 1
ATOM 864 C CA . GLU A 1 106 ? 6.772 11.470 2.352 1.00 91.12 106 GLU A CA 1
ATOM 865 C C . GLU A 1 106 ? 6.694 12.983 2.132 1.00 91.12 106 GLU A C 1
ATOM 867 O O . GLU A 1 106 ? 7.704 13.680 2.168 1.00 91.12 106 GLU A O 1
ATOM 872 N N . GLY A 1 107 ? 5.483 13.504 1.942 1.00 88.56 107 GLY A N 1
ATOM 873 C CA . GLY A 1 107 ? 5.308 14.921 1.651 1.00 88.56 107 GLY A CA 1
ATOM 874 C C . GLY A 1 107 ? 3.855 15.294 1.423 1.00 88.56 107 GLY A C 1
ATOM 875 O O . GLY A 1 107 ? 2.955 14.795 2.109 1.00 88.56 107 GLY A O 1
ATOM 876 N N . LEU A 1 108 ? 3.626 16.198 0.472 1.00 84.12 108 LEU A N 1
ATOM 877 C CA . LEU A 1 108 ? 2.283 16.630 0.089 1.00 84.12 108 LEU A CA 1
ATOM 878 C C . LEU A 1 108 ? 1.541 15.538 -0.698 1.00 84.12 108 LEU A C 1
ATOM 880 O O . LEU A 1 108 ? 0.362 15.317 -0.454 1.00 84.12 108 LEU A O 1
ATOM 884 N N . TRP A 1 109 ? 2.263 14.807 -1.550 1.00 86.81 109 TRP A N 1
ATOM 885 C CA . TRP A 1 109 ? 1.714 13.873 -2.545 1.00 86.81 109 TRP A CA 1
ATOM 886 C C . TRP A 1 109 ? 1.671 12.413 -2.089 1.00 86.81 109 TRP A C 1
ATOM 888 O O . TRP A 1 109 ? 1.061 11.571 -2.747 1.00 86.81 109 TRP A O 1
ATOM 898 N N . TYR A 1 110 ? 2.344 12.093 -0.984 1.00 92.06 110 TYR A N 1
ATOM 899 C CA . TYR A 1 110 ? 2.428 10.739 -0.456 1.00 92.06 110 TYR A CA 1
ATOM 900 C C . TYR A 1 110 ? 2.468 10.752 1.069 1.00 92.06 110 TYR A C 1
ATOM 902 O O . TYR A 1 110 ? 3.238 11.492 1.694 1.00 92.06 110 TYR A O 1
ATOM 910 N N . LYS A 1 111 ? 1.629 9.916 1.678 1.00 94.44 111 LYS A N 1
ATOM 911 C CA . LYS A 1 111 ? 1.548 9.728 3.128 1.00 94.44 111 LYS A CA 1
ATOM 912 C C . LYS A 1 111 ? 1.841 8.277 3.462 1.00 94.44 111 LYS A C 1
ATOM 914 O O . LYS A 1 111 ? 1.194 7.370 2.940 1.00 94.44 111 LYS A O 1
ATOM 919 N N . SER A 1 112 ? 2.790 8.052 4.365 1.00 95.94 112 SER A N 1
ATOM 920 C CA . SER A 1 112 ? 3.089 6.703 4.827 1.00 95.94 112 SER A CA 1
ATOM 921 C C . SER A 1 112 ? 1.936 6.114 5.632 1.00 95.94 112 SER A C 1
ATOM 923 O O . SER A 1 112 ? 1.240 6.799 6.390 1.00 95.94 112 SER A O 1
ATOM 925 N N . ALA A 1 113 ? 1.769 4.802 5.489 1.00 95.25 113 ALA A N 1
ATOM 926 C CA . ALA A 1 113 ? 0.743 4.037 6.180 1.00 95.25 113 ALA A CA 1
ATOM 927 C C . ALA A 1 113 ? 0.829 4.205 7.708 1.00 95.25 113 ALA A C 1
ATOM 929 O O . ALA A 1 113 ? -0.181 4.428 8.370 1.00 95.25 113 ALA A O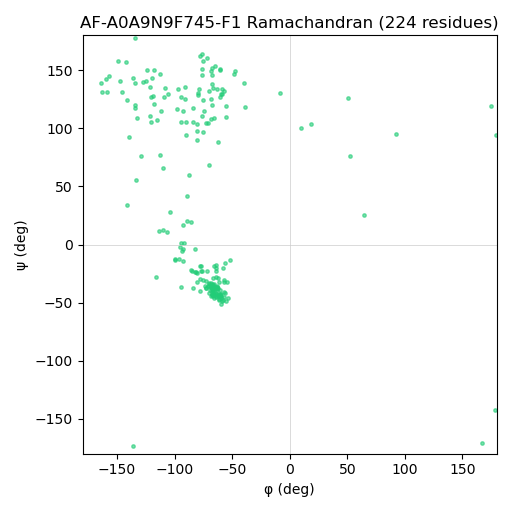 1
ATOM 930 N N . ASN A 1 114 ? 2.048 4.188 8.260 1.00 93.19 114 ASN A N 1
ATOM 931 C CA . ASN A 1 114 ? 2.295 4.386 9.691 1.00 93.19 114 ASN A CA 1
ATOM 932 C C . ASN A 1 114 ? 1.814 5.745 10.199 1.00 93.19 114 ASN A C 1
ATOM 934 O O . ASN A 1 114 ? 1.206 5.828 11.265 1.00 93.19 114 ASN A O 1
ATOM 938 N N . LYS A 1 115 ? 2.065 6.811 9.434 1.00 93.62 115 LYS A N 1
ATOM 939 C CA . LYS A 1 115 ? 1.689 8.171 9.820 1.00 93.62 115 LYS A CA 1
ATOM 940 C C . LYS A 1 115 ? 0.175 8.339 9.866 1.00 93.62 115 LYS A C 1
ATOM 942 O O . LYS A 1 115 ? -0.344 8.925 10.814 1.00 93.62 115 LYS A O 1
ATOM 947 N N . ILE A 1 116 ? -0.529 7.786 8.878 1.00 92.94 116 ILE A N 1
ATOM 948 C CA . ILE A 1 116 ? -1.998 7.784 8.855 1.00 92.94 116 ILE A CA 1
ATOM 949 C C . ILE A 1 116 ? -2.539 6.967 10.027 1.00 92.94 116 ILE A C 1
ATOM 951 O O . ILE A 1 116 ? -3.426 7.432 10.735 1.00 92.94 116 ILE A O 1
ATOM 955 N N . LEU A 1 117 ? -1.969 5.787 10.281 1.00 92.19 117 LEU A N 1
ATOM 956 C CA . LEU A 1 117 ? -2.402 4.924 11.374 1.00 92.19 117 LEU A CA 1
ATOM 957 C C . LEU A 1 117 ? -2.271 5.599 12.739 1.00 92.19 117 LEU A C 1
ATOM 959 O O . LEU A 1 117 ? -3.207 5.579 13.540 1.00 92.19 117 LEU A O 1
ATOM 963 N N . LYS A 1 118 ? -1.123 6.241 12.973 1.00 93.88 118 LYS A N 1
ATOM 964 C CA . LYS A 1 118 ? -0.858 7.012 14.184 1.00 93.88 118 LYS A CA 1
ATOM 965 C C . LYS A 1 118 ? -1.879 8.138 14.334 1.00 93.88 118 LYS A C 1
ATOM 967 O O . LYS A 1 118 ? -2.552 8.198 15.361 1.00 93.88 118 LYS A O 1
ATOM 972 N N . LYS A 1 119 ? -2.080 8.944 13.288 1.00 93.38 119 LYS A N 1
ATOM 973 C CA . LYS A 1 119 ? -3.041 10.055 13.297 1.00 93.38 119 LYS A CA 1
ATOM 974 C C . LYS A 1 119 ? -4.468 9.586 13.611 1.00 93.38 119 LYS A C 1
ATOM 976 O O . LYS A 1 119 ? -5.107 10.134 14.502 1.00 93.38 119 LYS A O 1
ATOM 981 N N . LEU A 1 120 ? -4.936 8.523 12.956 1.00 90.94 120 LEU A N 1
ATOM 982 C CA . LEU A 1 120 ? -6.267 7.958 13.207 1.00 90.94 120 LEU A CA 1
ATOM 983 C C . LEU A 1 120 ? -6.410 7.417 14.636 1.00 90.94 120 LEU A C 1
ATOM 985 O O . LEU A 1 120 ? -7.473 7.535 15.248 1.00 90.94 120 LEU A O 1
ATOM 989 N N . SER A 1 121 ? -5.348 6.823 15.188 1.00 91.00 121 SER A N 1
ATOM 990 C CA . SER A 1 121 ? -5.352 6.335 16.570 1.00 91.00 121 SER A CA 1
ATOM 991 C C . SER A 1 121 ? -5.454 7.481 17.585 1.00 91.00 121 SER A C 1
ATOM 993 O O . SER A 1 121 ? -6.201 7.383 18.560 1.00 91.00 121 SER A O 1
ATOM 995 N N . GLU A 1 122 ? -4.773 8.598 17.324 1.00 93.81 122 GLU A N 1
ATOM 996 C CA . GLU A 1 122 ? -4.807 9.803 18.153 1.00 93.81 122 GLU A CA 1
ATOM 997 C C . GLU A 1 122 ? -6.174 10.491 18.082 1.00 93.81 122 GLU A C 1
ATOM 999 O O . GLU A 1 122 ? -6.745 10.839 19.117 1.00 93.81 122 GLU A O 1
ATOM 1004 N N . GLU A 1 123 ? -6.748 10.625 16.884 1.00 92.31 123 GLU A N 1
ATOM 1005 C CA . GLU A 1 123 ? -8.093 11.178 16.680 1.00 92.31 123 GLU A CA 1
ATOM 1006 C C . GLU A 1 123 ? -9.154 10.340 17.397 1.00 92.31 123 GLU A C 1
ATOM 1008 O O . GLU A 1 123 ? -9.995 10.879 18.123 1.00 92.31 123 GLU A O 1
ATOM 1013 N N . ARG A 1 124 ? -9.059 9.007 17.301 1.00 90.44 124 ARG A N 1
ATOM 1014 C CA . ARG A 1 124 ? -9.945 8.092 18.029 1.00 90.44 124 ARG A CA 1
ATOM 1015 C C . ARG A 1 124 ? -9.826 8.266 19.548 1.00 90.44 124 ARG A C 1
ATOM 1017 O O . ARG A 1 124 ? -10.841 8.218 20.242 1.00 90.44 124 ARG A O 1
ATOM 1024 N N . ARG A 1 125 ? -8.618 8.487 20.084 1.00 90.31 125 ARG A N 1
ATOM 1025 C CA . ARG A 1 125 ? -8.408 8.771 21.520 1.00 90.31 125 ARG A CA 1
ATOM 1026 C C . ARG A 1 125 ? -9.018 10.114 21.928 1.00 90.31 125 ARG A C 1
ATOM 1028 O O . ARG A 1 125 ? -9.708 10.181 22.944 1.00 90.31 125 ARG A O 1
ATOM 1035 N N . ARG A 1 126 ? -8.828 11.166 21.124 1.00 90.88 126 ARG A N 1
ATOM 1036 C CA . ARG A 1 126 ? -9.409 12.499 21.374 1.00 90.88 126 ARG A CA 1
ATOM 1037 C C . ARG A 1 126 ? -10.940 12.457 21.395 1.00 90.88 126 ARG A C 1
ATOM 1039 O O . ARG A 1 126 ? -11.547 12.987 22.326 1.00 90.88 126 ARG A O 1
ATOM 1046 N N . ALA A 1 127 ? -11.558 11.756 20.443 1.00 89.25 127 ALA A N 1
ATOM 1047 C CA . ALA A 1 127 ? -13.010 11.585 20.386 1.00 89.25 127 ALA A CA 1
ATOM 1048 C C . ALA A 1 127 ? -13.567 10.874 21.637 1.00 89.25 127 ALA A C 1
ATOM 1050 O O . ALA A 1 127 ? -14.538 11.343 22.240 1.00 89.25 127 ALA A O 1
ATOM 1051 N N . LYS A 1 128 ? -12.907 9.802 22.100 1.00 87.69 128 LYS A N 1
ATOM 1052 C CA . LYS A 1 128 ? -13.286 9.093 23.336 1.00 87.69 128 LYS A CA 1
ATOM 1053 C C . LYS A 1 128 ? -13.200 9.993 24.572 1.00 87.69 128 LYS A C 1
ATOM 1055 O O . LYS A 1 128 ? -14.154 10.065 25.343 1.00 87.69 128 LYS A O 1
ATOM 1060 N N . ASN A 1 129 ? -12.106 10.739 24.724 1.00 85.62 129 ASN A N 1
ATOM 1061 C CA . ASN A 1 129 ? -11.917 11.637 25.868 1.00 85.62 129 ASN A CA 1
ATOM 1062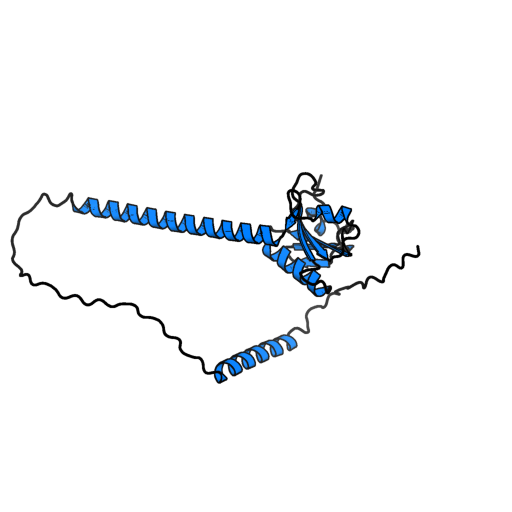 C C . ASN A 1 129 ? -12.964 12.765 25.900 1.00 85.62 129 ASN A C 1
ATOM 1064 O O . ASN A 1 129 ? -13.489 13.095 26.964 1.00 85.62 129 ASN A O 1
ATOM 1068 N N . SER A 1 130 ? -13.325 13.315 24.735 1.00 78.56 130 SER A N 1
ATOM 1069 C CA . SER A 1 130 ? -14.369 14.345 24.635 1.00 78.56 130 SER A CA 1
ATOM 1070 C C . SER A 1 130 ? -15.761 13.831 25.043 1.00 78.56 130 SER A C 1
ATOM 1072 O O . SER A 1 130 ? -16.503 14.532 25.735 1.00 78.56 130 SER A O 1
ATOM 1074 N N . SER A 1 131 ? -16.082 12.575 24.717 1.00 72.69 131 SER A N 1
ATOM 1075 C CA . SER A 1 131 ? -17.360 11.935 25.063 1.00 72.69 131 SER A CA 1
ATOM 1076 C C . SER A 1 131 ? -17.470 11.649 26.567 1.00 72.69 131 SER A C 1
ATOM 1078 O O . SER A 1 131 ? -18.495 11.941 27.190 1.00 72.69 131 SER A O 1
ATOM 1080 N N . SER A 1 132 ? -16.383 11.179 27.188 1.00 64.12 132 SER A N 1
ATOM 1081 C CA . SER A 1 132 ? -16.308 10.953 28.639 1.00 64.12 132 SER A CA 1
ATOM 1082 C C . SER A 1 132 ? -16.425 12.252 29.447 1.00 64.12 132 SER A C 1
ATOM 1084 O O . SER A 1 132 ? -17.101 12.285 30.478 1.00 64.12 132 SER A O 1
ATOM 1086 N N . ASN A 1 133 ? -15.830 13.350 28.968 1.00 60.47 133 ASN A N 1
ATOM 1087 C CA . ASN A 1 133 ? -15.923 14.659 29.624 1.00 60.47 133 ASN A CA 1
ATOM 1088 C C . ASN A 1 133 ? -17.329 15.276 29.512 1.00 60.47 133 ASN A C 1
ATOM 1090 O O . ASN A 1 133 ? -17.811 15.883 30.472 1.00 60.47 133 ASN A O 1
ATOM 1094 N N . LYS A 1 134 ? -18.030 15.068 28.389 1.00 61.03 134 LYS A N 1
ATOM 1095 C CA . LYS A 1 134 ? -19.427 15.503 28.210 1.00 61.03 134 LYS A CA 1
ATOM 1096 C C . LYS A 1 134 ? -20.381 14.768 29.163 1.00 61.03 134 LYS A C 1
ATOM 1098 O O . LYS A 1 134 ? -21.206 15.408 29.815 1.00 61.03 134 LYS A O 1
ATOM 1103 N N . CYS A 1 135 ? -20.205 13.455 29.329 1.00 55.97 135 CYS A N 1
ATOM 1104 C CA . CYS A 1 135 ? -20.980 12.651 30.280 1.00 55.97 135 CYS A CA 1
ATOM 1105 C C . CYS A 1 135 ? -20.771 13.121 31.735 1.00 55.97 135 CYS A C 1
ATOM 1107 O O . CYS A 1 135 ? -21.742 13.355 32.458 1.00 55.97 135 CYS A O 1
ATOM 1109 N N . LYS A 1 136 ? -19.524 13.392 32.151 1.00 57.75 136 LYS A N 1
ATOM 1110 C CA . LYS A 1 136 ? -19.223 13.923 33.497 1.00 57.75 136 LYS A CA 1
ATOM 1111 C C . LYS A 1 136 ? -19.832 15.314 33.749 1.00 57.75 136 LYS A C 1
ATOM 1113 O O . LYS A 1 136 ? -20.331 15.565 34.845 1.00 57.75 136 LYS A O 1
ATOM 1118 N N . LYS A 1 137 ? -19.862 16.199 32.742 1.00 55.03 137 LYS A N 1
ATOM 1119 C CA . LYS A 1 137 ? -20.492 17.533 32.842 1.00 55.03 137 LYS A CA 1
ATOM 1120 C C . LYS A 1 137 ? -22.023 17.458 32.983 1.00 55.03 137 LYS A C 1
ATOM 1122 O O . LYS A 1 137 ? -22.600 18.232 33.747 1.00 55.03 137 LYS A O 1
ATOM 1127 N N . SER A 1 138 ? -22.671 16.494 32.322 1.00 55.16 138 SER A N 1
ATOM 1128 C CA . SER A 1 138 ? -24.120 16.251 32.466 1.00 55.16 138 SER A CA 1
ATOM 1129 C C . SER A 1 138 ? -24.507 15.705 33.853 1.00 55.16 138 SER A C 1
ATOM 1131 O O . SER A 1 138 ? -25.496 16.131 34.439 1.00 55.16 138 SER A O 1
ATOM 1133 N N . LYS A 1 139 ? -23.670 14.850 34.459 1.00 55.97 139 LYS A N 1
ATOM 1134 C CA . LYS A 1 139 ? -23.915 14.317 35.813 1.00 55.97 139 LYS A CA 1
ATOM 1135 C C . LYS A 1 139 ? -23.730 15.373 36.910 1.00 55.97 139 LYS A C 1
ATOM 1137 O O . LYS A 1 139 ? -24.487 15.400 37.876 1.00 55.97 139 LYS A O 1
ATOM 1142 N N . ARG A 1 140 ? -22.768 16.291 36.746 1.00 50.56 140 ARG A N 1
ATOM 1143 C CA . ARG A 1 140 ? -22.532 17.406 37.686 1.00 50.56 140 ARG A CA 1
ATOM 1144 C C . ARG A 1 140 ? -23.643 18.465 37.662 1.00 50.56 140 ARG A C 1
ATOM 1146 O O . ARG A 1 140 ? -23.933 19.052 38.699 1.00 50.56 140 ARG A O 1
ATOM 1153 N N . SER A 1 141 ? -24.268 18.698 36.506 1.00 49.84 141 SER A N 1
ATOM 1154 C CA . SER A 1 141 ? -25.416 19.612 36.385 1.00 49.84 141 SER A CA 1
ATOM 1155 C C . SER A 1 141 ? -26.696 19.017 36.984 1.00 49.84 141 SER A C 1
ATOM 1157 O O . SER A 1 141 ? -27.414 19.740 37.668 1.00 49.84 141 SER A O 1
ATOM 1159 N N . HIS A 1 142 ? -26.921 17.702 36.862 1.00 52.81 142 HIS A N 1
ATOM 1160 C CA . HIS A 1 142 ? -28.034 17.028 37.549 1.00 52.81 142 HIS A CA 1
ATOM 1161 C C . HIS A 1 142 ? -27.861 16.934 39.074 1.00 52.81 142 HIS A C 1
ATOM 1163 O O . HIS A 1 142 ? -28.832 17.053 39.818 1.00 52.81 142 HIS A O 1
ATOM 1169 N N . ALA A 1 143 ? -26.627 16.780 39.565 1.00 52.19 143 ALA A N 1
ATOM 1170 C CA . ALA A 1 143 ? -26.352 16.842 41.002 1.00 52.19 143 ALA A CA 1
ATOM 1171 C C . ALA A 1 143 ? -26.586 18.253 41.582 1.00 52.19 143 ALA A C 1
ATOM 1173 O O . ALA A 1 143 ? -27.082 18.376 42.700 1.00 52.19 143 ALA A O 1
ATOM 1174 N N . LYS A 1 144 ? -26.293 19.319 40.816 1.00 50.25 144 LYS A N 1
ATOM 1175 C CA . LYS A 1 144 ? -26.587 20.705 41.225 1.00 50.25 144 LYS A CA 1
ATOM 1176 C C . LYS A 1 144 ? -28.090 21.014 41.245 1.00 50.25 144 LYS A C 1
ATOM 1178 O O . LYS A 1 144 ? -28.539 21.647 42.191 1.00 50.25 144 LYS A O 1
ATOM 1183 N N . SER A 1 145 ? -28.879 20.513 40.287 1.00 50.50 145 SER A N 1
ATOM 1184 C CA . SER A 1 145 ? -30.338 20.735 40.276 1.00 50.50 145 SER A CA 1
ATOM 1185 C C . SER A 1 145 ? -31.093 19.963 41.367 1.00 50.50 145 SER A C 1
ATOM 1187 O O . SER A 1 145 ? -32.197 20.348 41.734 1.00 50.50 145 SER A O 1
ATOM 1189 N N . ARG A 1 146 ? -30.523 18.869 41.899 1.00 49.53 146 ARG A N 1
ATOM 1190 C CA . ARG A 1 146 ? -31.130 18.095 42.998 1.00 49.53 146 ARG A CA 1
ATOM 1191 C C . ARG A 1 146 ? -30.867 18.706 44.380 1.00 49.53 146 ARG A C 1
ATOM 1193 O O . ARG A 1 146 ? -31.660 18.473 45.282 1.00 49.53 146 ARG A O 1
ATOM 1200 N N . LYS A 1 147 ? -29.800 19.501 44.536 1.00 46.38 147 LYS A N 1
ATOM 1201 C CA . LYS A 1 147 ? -29.472 20.182 45.801 1.00 46.38 147 LYS A CA 1
ATOM 1202 C C . LYS A 1 147 ? -30.331 21.432 46.042 1.00 46.38 147 LYS A C 1
ATOM 1204 O O . LYS A 1 147 ? -30.657 21.723 47.178 1.00 46.38 147 LYS A O 1
ATOM 1209 N N . GLN A 1 148 ? -30.773 22.093 44.973 1.00 49.50 148 GLN A N 1
ATOM 1210 C CA . GLN A 1 148 ? -31.602 23.302 45.054 1.00 49.50 148 GLN A CA 1
ATOM 1211 C C . GLN A 1 148 ? -33.081 23.016 45.381 1.00 49.50 148 GLN A C 1
ATOM 1213 O O . GLN A 1 148 ? -33.781 23.892 45.852 1.00 49.50 148 GLN A O 1
ATOM 1218 N N . ARG A 1 149 ? -33.560 21.773 45.199 1.00 38.50 149 ARG A N 1
ATOM 1219 C CA . ARG A 1 149 ? -34.941 21.377 45.549 1.00 38.50 149 ARG A CA 1
ATOM 1220 C C . ARG A 1 149 ? -35.120 21.025 47.040 1.00 38.50 149 ARG A C 1
ATOM 1222 O O . ARG A 1 149 ? -36.230 20.714 47.450 1.00 38.50 149 ARG A O 1
ATOM 1229 N N . TYR A 1 150 ? -34.048 21.031 47.836 1.00 38.38 150 TYR A N 1
ATOM 1230 C CA . TYR A 1 150 ? -34.119 20.767 49.281 1.00 38.38 150 TYR A CA 1
ATOM 1231 C C . TYR A 1 150 ? -34.098 22.047 50.132 1.00 38.38 150 TYR A C 1
ATOM 1233 O O . TYR A 1 150 ? -34.411 21.972 51.310 1.00 38.38 150 TYR A O 1
ATOM 1241 N N . GLU A 1 151 ? -33.775 23.206 49.546 1.00 48.06 151 GLU A N 1
ATOM 1242 C CA . GLU A 1 151 ? -33.723 24.494 50.263 1.00 48.06 151 GLU A CA 1
ATOM 1243 C C . GLU A 1 151 ? -35.050 25.281 50.187 1.00 48.06 151 GLU A C 1
ATOM 1245 O O . GLU A 1 151 ? -35.277 26.164 51.003 1.00 48.06 151 GLU A O 1
ATOM 1250 N N . ASP A 1 152 ? -35.976 24.909 49.293 1.00 44.97 152 ASP A N 1
ATOM 1251 C CA . ASP A 1 152 ? -37.271 25.601 49.130 1.00 44.97 152 ASP A CA 1
ATOM 1252 C C . ASP A 1 152 ? -38.419 25.009 49.980 1.00 44.97 152 ASP A C 1
ATOM 1254 O O . ASP A 1 152 ? -39.548 25.484 49.903 1.00 44.97 152 ASP A O 1
ATOM 1258 N N . ASN A 1 153 ? -38.162 23.973 50.791 1.00 46.38 153 ASN A N 1
ATOM 1259 C CA . ASN A 1 153 ? -39.190 23.311 51.615 1.00 46.38 153 ASN A CA 1
ATOM 1260 C C . ASN A 1 153 ? -38.987 23.485 53.132 1.00 46.38 153 ASN A C 1
ATOM 1262 O O . ASN A 1 153 ? -39.663 22.821 53.913 1.00 46.38 153 ASN A O 1
ATOM 1266 N N . GLU A 1 154 ? -38.093 24.383 53.559 1.00 44.91 154 GLU A N 1
ATOM 1267 C CA . GLU A 1 154 ? -37.800 24.637 54.980 1.00 44.91 154 GLU A CA 1
ATOM 1268 C C . GLU A 1 154 ? -38.428 25.940 55.516 1.00 44.91 154 GLU A C 1
ATOM 1270 O O . GLU A 1 154 ? -37.944 26.547 56.467 1.00 44.91 154 GLU A O 1
ATOM 1275 N N . SER A 1 155 ? -39.551 26.376 54.937 1.00 47.53 155 SER A N 1
ATOM 1276 C CA . SER A 1 155 ? -40.429 27.385 55.545 1.00 47.53 155 SER A CA 1
ATOM 1277 C C . SER A 1 155 ? -41.739 26.738 55.994 1.00 47.53 155 SER A C 1
ATOM 1279 O O . SER A 1 155 ? -42.807 27.000 55.441 1.00 47.53 155 SER A O 1
ATOM 1281 N N . GLY A 1 156 ? -41.671 25.848 56.980 1.00 46.28 156 GLY A N 1
ATOM 1282 C CA . GLY A 1 156 ? -42.880 25.279 57.559 1.00 46.28 156 GLY A CA 1
ATOM 1283 C C . GLY A 1 156 ? -42.619 24.183 58.577 1.00 46.28 156 GLY A C 1
ATOM 1284 O O . GLY A 1 156 ? -42.153 23.111 58.222 1.00 46.28 156 GLY A O 1
ATOM 1285 N N . VAL A 1 157 ? -43.079 24.445 59.800 1.00 37.75 157 VAL A N 1
ATOM 1286 C CA . VAL A 1 157 ? -43.313 23.494 60.898 1.00 37.75 157 VAL A CA 1
ATOM 1287 C C . VAL A 1 157 ? -42.141 23.298 61.869 1.00 37.75 157 VAL A C 1
ATOM 1289 O O . VAL A 1 157 ? -41.253 22.468 61.711 1.00 37.75 157 VAL A O 1
ATOM 1292 N N . GLN A 1 158 ? -42.234 24.068 62.956 1.00 46.72 158 GLN A N 1
ATOM 1293 C CA . GLN A 1 158 ? -41.692 23.739 64.269 1.00 46.72 158 GLN A CA 1
ATOM 1294 C C . GLN A 1 158 ? -42.307 22.427 64.770 1.00 46.72 158 GLN A C 1
ATOM 1296 O O . GLN A 1 158 ? -43.526 22.328 64.783 1.00 46.72 158 GLN A O 1
ATOM 1301 N N . THR A 1 159 ? -41.494 21.510 65.296 1.00 36.09 159 THR A N 1
ATOM 1302 C CA . THR A 1 159 ? -41.754 20.860 66.593 1.00 36.09 159 THR A CA 1
ATOM 1303 C C . THR A 1 159 ? -40.482 20.198 67.116 1.00 36.09 159 THR A C 1
ATOM 1305 O O . THR A 1 159 ? -39.806 19.453 66.415 1.00 36.09 159 THR A O 1
ATOM 1308 N N . SER A 1 160 ? -40.204 20.491 68.382 1.00 44.47 160 SER A N 1
ATOM 1309 C CA . SER A 1 160 ? -39.289 19.825 69.308 1.00 44.47 160 SER A CA 1
ATOM 1310 C C . SER A 1 160 ? -39.292 18.297 69.212 1.00 44.47 160 SER A C 1
ATOM 1312 O O . SER A 1 160 ? -40.379 17.735 69.203 1.00 44.47 160 SER A O 1
ATOM 1314 N N . VAL A 1 161 ? -38.122 17.651 69.291 1.00 34.78 161 VAL A N 1
ATOM 1315 C CA . VAL A 1 161 ? -37.747 16.685 70.351 1.00 34.78 161 VAL A CA 1
ATOM 1316 C C . VAL A 1 161 ? -36.217 16.486 70.329 1.00 34.78 161 VAL A C 1
ATOM 1318 O O . VAL A 1 161 ? -35.576 16.431 69.286 1.00 34.78 161 VAL A O 1
ATOM 1321 N N . SER A 1 162 ? -35.673 16.425 71.540 1.00 40.03 162 SER A N 1
ATOM 1322 C CA . SER A 1 162 ? -34.310 16.171 72.018 1.00 40.03 162 SER A CA 1
ATOM 1323 C C . SER A 1 162 ? -33.563 14.957 71.442 1.00 40.03 162 SER A C 1
ATOM 1325 O O . SER A 1 162 ? -34.146 13.885 71.301 1.00 40.03 162 SER A O 1
ATOM 1327 N N . GLY A 1 163 ? -32.234 15.076 71.304 1.00 33.53 163 GLY A N 1
ATOM 1328 C CA . GLY A 1 163 ? -31.329 13.930 71.138 1.00 33.53 163 GLY A CA 1
ATOM 1329 C C . GLY A 1 163 ? -29.849 14.307 70.973 1.00 33.53 163 GLY A C 1
ATOM 1330 O O . GLY A 1 163 ? -29.412 14.595 69.871 1.00 33.53 163 GLY A O 1
ATOM 1331 N N . SER A 1 164 ? -29.128 14.312 72.098 1.00 34.41 164 SER A N 1
ATOM 1332 C CA . SER A 1 164 ? -27.671 14.395 72.349 1.00 34.41 164 SER A CA 1
ATOM 1333 C C . SER A 1 164 ? -26.666 14.301 71.178 1.00 34.41 164 SER A C 1
ATOM 1335 O O . SER A 1 164 ? -26.627 13.317 70.444 1.00 34.41 164 SER A O 1
ATOM 1337 N N . CYS A 1 165 ? -25.727 15.256 71.150 1.00 29.17 165 CYS A N 1
ATOM 1338 C CA . CYS A 1 165 ? -24.388 15.149 70.547 1.00 29.17 165 CYS A CA 1
ATOM 1339 C C . CYS A 1 165 ? -23.523 14.105 71.285 1.00 29.17 165 CYS A C 1
ATOM 1341 O O . CYS A 1 165 ? -23.747 13.936 72.480 1.00 29.17 165 CYS A O 1
ATOM 1343 N N . VAL A 1 166 ? -22.535 13.476 70.619 1.00 33.41 166 VAL A N 1
ATOM 1344 C CA . VAL A 1 166 ? -21.072 13.663 70.839 1.00 33.41 166 VAL A CA 1
ATOM 1345 C C . VAL A 1 166 ? -20.300 13.192 69.588 1.00 33.41 166 VAL A C 1
ATOM 1347 O O . VAL A 1 166 ? -20.684 12.237 68.917 1.00 33.41 166 VAL A O 1
ATOM 1350 N N . GLU A 1 167 ? -19.237 13.930 69.281 1.00 33.34 167 GLU A N 1
ATOM 1351 C CA . GLU A 1 167 ? -18.341 13.894 68.125 1.00 33.34 167 GLU A CA 1
ATOM 1352 C C . GLU A 1 167 ? -17.362 12.703 68.017 1.00 33.34 167 GLU A C 1
ATOM 1354 O O . GLU A 1 167 ? -16.983 12.067 68.994 1.00 33.34 167 GLU A O 1
ATOM 1359 N N . SER A 1 168 ? -16.904 12.527 66.769 1.00 36.75 168 SER A N 1
ATOM 1360 C CA . SER A 1 168 ? -15.539 12.220 66.297 1.00 36.75 168 SER A CA 1
ATOM 1361 C C . SER A 1 168 ? -14.735 11.063 66.907 1.00 36.75 168 SER A C 1
ATOM 1363 O O . SER A 1 168 ? -14.315 11.104 68.056 1.00 36.75 168 SER A O 1
ATOM 1365 N N . ASN A 1 169 ? -14.265 10.170 66.031 1.00 33.12 169 ASN A N 1
ATOM 1366 C CA . ASN A 1 169 ? -12.856 10.206 65.619 1.00 33.12 169 ASN A CA 1
ATOM 1367 C C . ASN A 1 169 ? -12.654 9.480 64.286 1.00 33.12 169 ASN A C 1
ATOM 1369 O O . ASN A 1 169 ? -13.143 8.373 64.071 1.00 33.12 169 ASN A O 1
ATOM 1373 N N . GLY A 1 170 ? -11.958 10.155 63.374 1.00 35.03 170 GLY A N 1
ATOM 1374 C CA . GLY A 1 170 ? -11.572 9.614 62.082 1.00 35.03 170 GLY A CA 1
ATOM 1375 C C . GLY A 1 170 ? -10.404 8.642 62.193 1.00 35.03 170 GLY A C 1
ATOM 1376 O O . GLY A 1 170 ? -9.527 8.800 63.037 1.00 35.03 170 GLY A O 1
ATOM 1377 N N . VAL A 1 171 ? -10.358 7.690 61.266 1.00 31.62 171 VAL A N 1
ATOM 1378 C CA . VAL A 1 171 ? -9.119 7.037 60.848 1.00 31.62 171 VAL A CA 1
ATOM 1379 C C . VAL A 1 171 ? -9.128 6.972 59.326 1.00 31.62 171 VAL A C 1
ATOM 1381 O O . VAL A 1 171 ? -9.998 6.364 58.704 1.00 31.62 171 VAL A O 1
ATOM 1384 N N . ASN A 1 172 ? -8.146 7.660 58.748 1.00 36.19 172 ASN A N 1
ATOM 1385 C CA . ASN A 1 172 ? -7.729 7.527 57.363 1.00 36.19 172 ASN A CA 1
ATOM 1386 C C . ASN A 1 172 ? -7.341 6.071 57.089 1.00 36.19 172 ASN A C 1
ATOM 1388 O O . ASN A 1 172 ? -6.527 5.511 57.819 1.00 36.19 172 ASN A O 1
ATOM 1392 N N . THR A 1 173 ? -7.842 5.494 56.001 1.00 34.44 173 THR A N 1
ATOM 1393 C CA . THR A 1 173 ? -7.184 4.345 55.374 1.00 34.44 173 THR A CA 1
ATOM 1394 C C . THR A 1 173 ? -6.706 4.766 53.993 1.00 34.44 173 THR A C 1
ATOM 1396 O O . THR A 1 173 ? -7.471 5.067 53.079 1.00 34.44 173 THR A O 1
ATOM 1399 N N . SER A 1 174 ? -5.390 4.909 53.933 1.00 36.31 174 SER A N 1
ATOM 1400 C CA . SER A 1 174 ? -4.548 5.063 52.760 1.00 36.31 174 SER A CA 1
ATOM 1401 C C . SER A 1 174 ? -4.528 3.790 51.915 1.00 36.31 174 SER A C 1
ATOM 1403 O O . SER A 1 174 ? -4.664 2.691 52.446 1.00 36.31 174 SER A O 1
ATOM 1405 N N . ASP A 1 175 ? -4.314 3.993 50.615 1.00 35.88 175 ASP A N 1
ATOM 1406 C CA . ASP A 1 175 ? -3.623 3.116 49.664 1.00 35.88 175 ASP A CA 1
ATOM 1407 C C . ASP A 1 175 ? -3.446 1.643 50.064 1.00 35.88 175 ASP A C 1
ATOM 1409 O O . ASP A 1 175 ? -2.523 1.276 50.790 1.00 35.88 175 ASP A O 1
ATOM 1413 N N . ALA A 1 176 ? -4.261 0.776 49.463 1.00 32.94 176 ALA A N 1
ATOM 1414 C CA . ALA A 1 176 ? -3.905 -0.623 49.279 1.00 32.94 176 ALA A CA 1
ATOM 1415 C C . ALA A 1 176 ? -3.187 -0.760 47.929 1.00 32.94 176 ALA A C 1
ATOM 1417 O O . ALA A 1 176 ? -3.812 -0.877 46.872 1.00 32.94 176 ALA A O 1
ATOM 1418 N N . GLY A 1 177 ? -1.856 -0.706 47.985 1.00 30.61 177 GLY A N 1
ATOM 1419 C CA . GLY A 1 177 ? -0.994 -1.218 46.930 1.00 30.61 177 GLY A CA 1
ATOM 1420 C C . GLY A 1 177 ? -1.241 -2.714 46.752 1.00 30.61 177 GLY A C 1
ATOM 1421 O O . GLY A 1 177 ? -1.201 -3.479 47.712 1.00 30.61 177 GLY A O 1
ATOM 1422 N N . VAL A 1 178 ? -1.518 -3.125 45.517 1.00 31.88 178 VAL A N 1
ATOM 1423 C CA . VAL A 1 178 ? -1.534 -4.537 45.133 1.00 31.88 178 VAL A CA 1
ATOM 1424 C C . VAL A 1 178 ? -0.081 -4.932 44.901 1.00 31.88 178 VAL A C 1
ATOM 1426 O O . VAL A 1 178 ? 0.535 -4.519 43.921 1.00 31.88 178 VAL A O 1
ATOM 1429 N N . SER A 1 179 ? 0.473 -5.652 45.868 1.00 33.25 179 SER A N 1
ATOM 1430 C CA . SER A 1 179 ? 1.793 -6.265 45.822 1.00 33.25 179 SER A CA 1
ATOM 1431 C C . SER A 1 179 ? 1.819 -7.427 44.831 1.00 33.25 179 SER A C 1
ATOM 1433 O O . SER A 1 179 ? 0.950 -8.299 44.869 1.00 33.25 179 SER A O 1
ATOM 1435 N N . ASP A 1 180 ? 2.852 -7.407 43.992 1.00 34.38 180 ASP A N 1
ATOM 1436 C CA . ASP A 1 180 ? 3.384 -8.508 43.192 1.00 34.38 180 ASP A CA 1
ATOM 1437 C C . ASP A 1 180 ? 3.356 -9.834 43.964 1.00 34.38 180 ASP A C 1
ATOM 1439 O O . ASP A 1 180 ? 4.018 -9.985 44.993 1.00 34.38 180 ASP A O 1
ATOM 1443 N N . ALA A 1 181 ? 2.608 -10.805 43.446 1.00 40.31 181 ALA A N 1
ATOM 1444 C CA . ALA A 1 181 ? 2.819 -12.208 43.757 1.00 40.31 181 ALA A CA 1
ATOM 1445 C C . ALA A 1 181 ? 3.713 -12.765 42.647 1.00 40.31 181 ALA A C 1
ATOM 1447 O O . ALA A 1 181 ? 3.266 -12.928 41.511 1.00 40.31 181 ALA A O 1
ATOM 1448 N N . GLY A 1 182 ? 4.985 -12.993 42.979 1.00 37.59 182 GLY A N 1
ATOM 1449 C CA . GLY A 1 182 ? 5.926 -13.699 42.119 1.00 37.59 182 GLY A CA 1
ATOM 1450 C C . GLY A 1 182 ? 5.366 -15.069 41.755 1.00 37.59 182 GLY A C 1
ATOM 1451 O O . GLY A 1 182 ? 5.080 -15.886 42.630 1.00 37.59 182 GLY A O 1
ATOM 1452 N N . VAL A 1 183 ? 5.173 -15.283 40.458 1.00 41.12 183 VAL A N 1
ATOM 1453 C CA . VAL A 1 183 ? 4.890 -16.593 39.880 1.00 41.12 183 VAL A CA 1
ATOM 1454 C C . VAL A 1 183 ? 6.215 -17.345 39.872 1.00 41.12 183 VAL A C 1
ATOM 1456 O O . VAL A 1 183 ? 7.214 -16.826 39.383 1.00 41.12 183 VAL A O 1
ATOM 1459 N N . ASN A 1 184 ? 6.237 -18.524 40.487 1.00 51.31 184 ASN A N 1
ATOM 1460 C CA . ASN A 1 184 ? 7.420 -19.374 40.526 1.00 51.31 184 ASN A CA 1
ATOM 1461 C C . ASN A 1 184 ? 7.778 -19.795 39.092 1.00 51.31 184 ASN A C 1
ATOM 1463 O O . ASN A 1 184 ? 6.899 -20.234 38.348 1.00 51.31 184 ASN A O 1
ATOM 1467 N N . ASP A 1 185 ? 9.059 -19.696 38.728 1.00 53.34 185 ASP A N 1
ATOM 1468 C CA . ASP A 1 185 ? 9.577 -19.925 37.367 1.00 53.34 185 ASP A CA 1
ATOM 1469 C C . ASP A 1 185 ? 9.230 -21.320 36.785 1.00 53.34 185 ASP A C 1
ATOM 1471 O O . ASP A 1 185 ? 9.275 -21.529 35.574 1.00 53.34 185 ASP A O 1
ATOM 1475 N N . GLU A 1 186 ? 8.808 -22.272 37.622 1.00 54.69 186 GLU A N 1
ATOM 1476 C CA . GLU A 1 186 ? 8.392 -23.622 37.218 1.00 54.69 186 GLU A CA 1
ATOM 1477 C C . GLU A 1 186 ? 6.947 -23.696 36.674 1.00 54.69 186 GLU A C 1
ATOM 1479 O O . GLU A 1 186 ? 6.628 -24.584 35.879 1.00 54.69 186 GLU A O 1
ATOM 1484 N N . GLU A 1 187 ? 6.059 -22.768 37.054 1.00 54.53 187 GLU A N 1
ATOM 1485 C CA . GLU A 1 187 ? 4.664 -22.738 36.577 1.00 54.53 187 GLU A CA 1
ATOM 1486 C C . GLU A 1 187 ? 4.549 -22.101 35.181 1.00 54.53 187 GLU A C 1
ATOM 1488 O O . GLU A 1 187 ? 3.724 -22.519 34.361 1.00 54.53 187 GLU A O 1
ATOM 1493 N N . GLU A 1 188 ? 5.418 -21.136 34.860 1.00 56.97 188 GLU A N 1
ATOM 1494 C CA . GLU A 1 188 ? 5.447 -20.494 33.541 1.00 56.97 188 GLU A CA 1
ATOM 1495 C C . GLU A 1 188 ? 5.929 -21.467 32.450 1.00 56.97 188 GLU A C 1
ATOM 1497 O O . GLU A 1 188 ? 5.370 -21.493 31.347 1.00 56.97 188 GLU A O 1
ATOM 1502 N N . GLU A 1 189 ? 6.881 -22.351 32.767 1.00 60.22 189 GLU A N 1
ATOM 1503 C CA . GLU A 1 189 ? 7.349 -23.382 31.836 1.00 60.22 189 GLU A CA 1
ATOM 1504 C C . GLU A 1 189 ? 6.259 -24.430 31.548 1.00 60.22 189 GLU A C 1
ATOM 1506 O O . GLU A 1 189 ? 6.078 -24.851 30.401 1.00 60.22 189 GLU A O 1
ATOM 1511 N N . GLN A 1 190 ? 5.446 -24.792 32.546 1.00 64.94 190 GLN A N 1
ATOM 1512 C CA . GLN A 1 190 ? 4.322 -25.714 32.352 1.00 64.94 190 GLN A CA 1
ATOM 1513 C C . GLN A 1 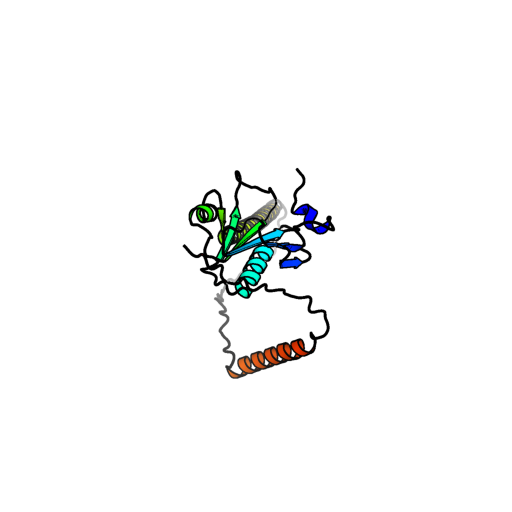190 ? 3.208 -25.106 31.485 1.00 64.94 190 GLN A C 1
ATOM 1515 O O . GLN A 1 190 ? 2.658 -25.793 30.617 1.00 64.94 190 GLN A O 1
ATOM 1520 N N . ILE A 1 191 ? 2.917 -23.810 31.641 1.00 61.00 191 ILE A N 1
ATOM 1521 C CA . ILE A 1 191 ? 1.946 -23.094 30.797 1.00 61.00 191 ILE A CA 1
ATOM 1522 C C . ILE A 1 191 ? 2.456 -22.983 29.351 1.00 61.00 191 ILE A C 1
ATOM 1524 O O . ILE A 1 191 ? 1.688 -23.205 28.407 1.00 61.00 191 ILE A O 1
ATOM 1528 N N . GLN A 1 192 ? 3.752 -22.724 29.153 1.00 62.97 192 GLN A N 1
ATOM 1529 C CA . GLN A 1 192 ? 4.360 -22.673 27.820 1.00 62.97 192 GLN A CA 1
ATOM 1530 C C . GLN A 1 192 ? 4.382 -24.051 27.136 1.00 62.97 192 GLN A C 1
ATOM 1532 O O . GLN A 1 192 ? 4.069 -24.155 25.945 1.00 62.97 192 GLN A O 1
ATOM 1537 N N . GLN A 1 193 ? 4.662 -25.131 27.875 1.00 67.88 193 GLN A N 1
ATOM 1538 C CA . GLN A 1 193 ? 4.609 -26.494 27.334 1.00 67.88 193 GLN A CA 1
ATOM 1539 C C . GLN A 1 193 ? 3.177 -26.948 27.004 1.00 67.88 193 GLN A C 1
ATOM 1541 O O . GLN A 1 193 ? 2.970 -27.664 26.018 1.00 67.88 193 GLN A O 1
ATOM 1546 N N . MET A 1 194 ? 2.175 -26.507 27.772 1.00 68.62 194 MET A N 1
ATOM 1547 C CA . MET A 1 194 ? 0.762 -26.771 27.479 1.00 68.62 194 MET A CA 1
ATOM 1548 C C . MET A 1 194 ? 0.302 -26.042 26.204 1.00 68.62 194 MET A C 1
ATOM 1550 O O . MET A 1 194 ? -0.321 -26.658 25.338 1.00 68.62 194 MET A O 1
ATOM 1554 N N . GLN A 1 195 ? 0.695 -24.777 26.016 1.00 67.25 195 GLN A N 1
ATOM 1555 C CA . GLN A 1 195 ? 0.381 -24.010 24.802 1.00 67.25 195 GLN A CA 1
ATOM 1556 C C . GLN A 1 195 ? 1.080 -24.558 23.544 1.00 67.25 195 GLN A C 1
ATOM 1558 O O . GLN A 1 195 ? 0.485 -24.566 22.462 1.00 67.25 195 GLN A O 1
ATOM 1563 N N . LEU A 1 196 ? 2.313 -25.075 23.658 1.00 61.06 196 LEU A N 1
ATOM 1564 C CA . LEU A 1 196 ? 2.998 -25.725 22.531 1.00 61.06 196 LEU A CA 1
ATOM 1565 C C . LEU A 1 196 ? 2.337 -27.049 22.113 1.00 61.06 196 LEU A C 1
ATOM 1567 O O . LEU A 1 196 ? 2.308 -27.366 20.920 1.00 61.06 196 LEU A O 1
ATOM 1571 N N . LYS A 1 197 ? 1.785 -27.814 23.064 1.00 67.19 197 LYS A N 1
ATOM 1572 C CA . LYS A 1 197 ? 1.042 -29.050 22.766 1.00 67.19 197 LYS A CA 1
ATOM 1573 C C . LYS A 1 197 ? -0.272 -28.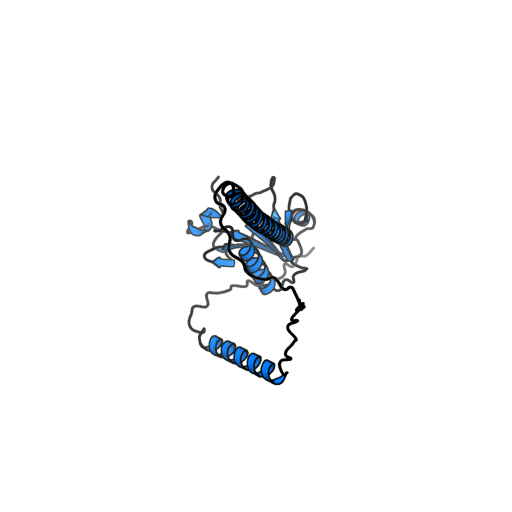766 22.032 1.00 67.19 197 LYS A C 1
ATOM 1575 O O . LYS A 1 197 ? -0.582 -29.478 21.080 1.00 67.19 197 LYS A O 1
ATOM 1580 N N . GLU A 1 198 ? -0.989 -27.696 22.377 1.00 62.88 198 GLU A N 1
ATOM 1581 C CA . GLU A 1 198 ? -2.189 -27.287 21.627 1.00 62.88 198 GLU A CA 1
ATOM 1582 C C . GLU A 1 198 ? -1.867 -26.810 20.199 1.00 62.88 198 GLU A C 1
ATOM 1584 O O . GLU A 1 198 ? -2.577 -27.150 19.252 1.00 62.88 198 GLU A O 1
ATOM 1589 N N . LEU A 1 199 ? -0.749 -26.101 20.006 1.00 53.94 199 LEU A N 1
ATOM 1590 C CA . LEU A 1 199 ? -0.271 -25.688 18.678 1.00 53.94 199 LEU A CA 1
ATOM 1591 C C . LEU A 1 199 ? 0.142 -26.868 17.787 1.00 53.94 199 LEU A C 1
ATOM 1593 O O . LEU A 1 199 ? -0.043 -26.803 16.569 1.00 53.94 199 LEU A O 1
ATOM 1597 N N . ASN A 1 200 ? 0.694 -27.936 18.366 1.00 53.38 200 ASN A N 1
ATOM 1598 C CA . ASN A 1 200 ? 1.063 -29.136 17.614 1.00 53.38 200 ASN A CA 1
ATOM 1599 C C . ASN A 1 200 ? -0.160 -30.006 17.292 1.00 53.38 200 ASN A C 1
ATOM 1601 O O . ASN A 1 200 ? -0.310 -30.412 16.144 1.00 53.38 200 ASN A O 1
ATOM 1605 N N . ASN A 1 201 ? -1.108 -30.154 18.222 1.00 53.72 201 ASN A N 1
ATOM 1606 C CA . ASN A 1 201 ? -2.370 -30.850 17.948 1.00 53.72 201 ASN A CA 1
ATOM 1607 C C . ASN A 1 201 ? -3.226 -30.126 16.888 1.00 53.72 201 ASN A C 1
ATOM 1609 O O . ASN A 1 201 ? -3.964 -30.767 16.139 1.00 53.72 201 ASN A O 1
ATOM 1613 N N . HIS A 1 202 ? -3.107 -28.797 16.757 1.00 46.97 202 HIS A N 1
ATOM 1614 C CA . HIS A 1 202 ? -3.816 -28.056 15.709 1.00 46.97 202 HIS A CA 1
ATOM 1615 C C . HIS A 1 202 ? -3.180 -28.203 14.310 1.00 46.97 202 HIS A C 1
ATOM 1617 O O . HIS A 1 202 ? -3.879 -28.049 13.305 1.00 46.97 202 HIS A O 1
ATOM 1623 N N . LYS A 1 203 ? -1.886 -28.548 14.218 1.00 46.00 203 LYS A N 1
ATOM 1624 C CA . LYS A 1 203 ? -1.209 -28.822 12.935 1.00 46.00 203 LYS A CA 1
ATOM 1625 C C . LYS A 1 203 ? -1.633 -30.154 12.320 1.00 46.00 203 LYS A C 1
ATOM 1627 O O . LYS A 1 203 ? -1.751 -30.228 11.099 1.00 46.00 203 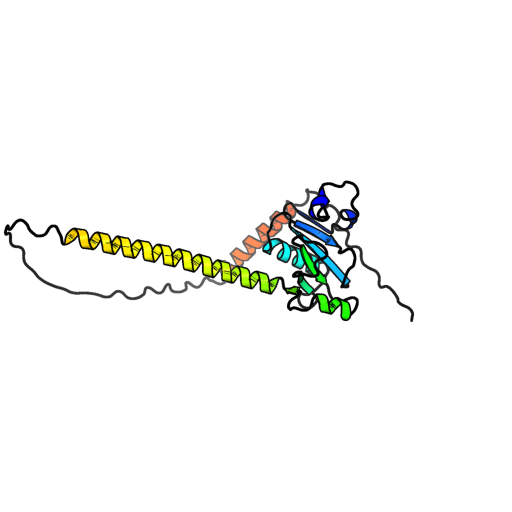LYS A O 1
ATOM 1632 N N . ASP A 1 204 ? -1.963 -31.144 13.143 1.00 43.69 204 ASP A N 1
ATOM 1633 C CA . ASP A 1 204 ? -2.422 -32.452 12.661 1.00 43.69 204 ASP A CA 1
ATOM 1634 C C . ASP A 1 204 ? -3.891 -32.427 12.186 1.00 43.69 204 ASP A C 1
ATOM 1636 O O . ASP A 1 204 ? -4.310 -33.263 11.386 1.00 43.69 204 ASP A O 1
ATOM 1640 N N . GLY A 1 205 ? -4.666 -31.410 12.591 1.00 41.09 205 GLY A N 1
ATOM 1641 C CA . GLY A 1 205 ? -6.071 -31.220 12.201 1.00 41.09 205 GLY A CA 1
ATOM 1642 C C . GLY A 1 205 ? -6.327 -30.333 10.971 1.00 41.09 205 GLY A C 1
ATOM 1643 O O . GLY A 1 205 ? -7.476 -30.186 10.560 1.00 41.09 205 GLY A O 1
ATOM 1644 N N . MET A 1 206 ? -5.299 -29.727 10.366 1.00 39.09 206 MET A N 1
ATOM 1645 C CA . MET A 1 206 ? -5.443 -28.781 9.238 1.00 39.09 206 MET A CA 1
ATOM 1646 C C . MET A 1 206 ? -5.020 -29.359 7.879 1.00 39.09 206 MET A C 1
ATOM 1648 O O . MET A 1 206 ? -4.951 -28.633 6.888 1.00 39.09 206 MET A O 1
ATOM 1652 N N . ASN A 1 207 ? -4.791 -30.671 7.786 1.00 40.97 207 ASN A N 1
ATOM 1653 C CA . ASN A 1 207 ? -4.278 -31.292 6.563 1.00 40.97 207 ASN A CA 1
ATOM 1654 C C . ASN A 1 207 ? -5.350 -31.681 5.525 1.00 40.97 207 ASN A C 1
ATOM 1656 O O . ASN A 1 207 ? -5.080 -32.492 4.649 1.00 40.97 207 ASN A O 1
ATOM 1660 N N . ASN A 1 208 ? -6.559 -31.110 5.590 1.00 45.31 208 ASN A N 1
ATOM 1661 C CA . ASN A 1 208 ? -7.655 -31.477 4.684 1.00 45.31 208 ASN A CA 1
ATOM 1662 C C . ASN A 1 208 ? -8.527 -30.308 4.205 1.00 45.31 208 ASN A C 1
ATOM 1664 O O . ASN A 1 208 ? -9.712 -30.499 3.956 1.00 45.31 208 ASN A O 1
ATOM 1668 N N . GLN A 1 209 ? -7.969 -29.107 4.005 1.00 41.16 209 GLN A N 1
ATOM 1669 C CA . GLN A 1 209 ? -8.638 -28.080 3.190 1.00 41.16 209 GLN A CA 1
ATOM 1670 C C . GLN A 1 209 ? -7.646 -27.329 2.287 1.00 41.16 209 GLN A C 1
ATOM 1672 O O . GLN A 1 209 ? -7.055 -26.322 2.650 1.00 41.16 209 GLN A O 1
ATOM 1677 N N . LYS A 1 210 ? -7.516 -27.853 1.061 1.00 40.56 210 LYS A N 1
ATOM 1678 C CA . LYS A 1 210 ? -7.326 -27.103 -0.192 1.00 40.56 210 LYS A CA 1
ATOM 1679 C C . LYS A 1 210 ? -6.171 -26.081 -0.210 1.00 40.56 210 LYS A C 1
ATOM 1681 O O . LYS A 1 210 ? -6.370 -24.871 -0.241 1.00 40.56 210 LYS A O 1
ATOM 1686 N N . LEU A 1 211 ? -4.948 -26.597 -0.336 1.00 38.91 211 LEU A N 1
ATOM 1687 C CA . LEU A 1 211 ? -3.783 -25.861 -0.842 1.00 38.91 211 LEU A CA 1
ATOM 1688 C C . LEU A 1 211 ? -4.021 -25.422 -2.300 1.00 38.91 211 LEU A C 1
ATOM 1690 O O . LEU A 1 211 ? -3.662 -26.120 -3.247 1.00 38.91 211 LEU A O 1
ATOM 1694 N N . THR A 1 212 ? -4.620 -24.251 -2.509 1.00 39.44 212 THR A N 1
ATOM 1695 C CA . THR A 1 212 ? -4.565 -23.568 -3.808 1.00 39.44 212 THR A CA 1
ATOM 1696 C C . THR A 1 212 ? -3.271 -22.763 -3.900 1.00 39.44 212 THR A C 1
ATOM 1698 O O . THR A 1 212 ? -3.126 -21.731 -3.250 1.00 39.44 212 THR A O 1
ATOM 1701 N N . LYS A 1 213 ? -2.329 -23.296 -4.692 1.00 37.59 213 LYS A N 1
ATOM 1702 C CA . LYS A 1 213 ? -1.177 -22.652 -5.354 1.00 37.59 213 LYS A CA 1
ATOM 1703 C C . LYS A 1 213 ? -0.868 -21.206 -4.928 1.00 37.59 213 LYS A C 1
ATOM 1705 O O . LYS A 1 213 ? -1.407 -20.252 -5.479 1.00 37.59 213 LYS A O 1
ATOM 1710 N N . ILE A 1 214 ? 0.130 -21.050 -4.061 1.00 40.03 214 ILE A N 1
ATOM 1711 C CA . ILE A 1 214 ? 0.956 -19.840 -4.033 1.00 40.03 214 ILE A CA 1
ATOM 1712 C C . ILE A 1 214 ? 1.992 -20.007 -5.152 1.00 40.03 214 ILE A C 1
ATOM 1714 O O . ILE A 1 214 ? 2.997 -20.692 -4.976 1.00 40.03 214 ILE A O 1
ATOM 1718 N N . SER A 1 215 ? 1.746 -19.417 -6.321 1.00 37.25 215 SER A N 1
ATOM 1719 C CA . SER A 1 215 ? 2.773 -19.305 -7.362 1.00 37.25 215 SER A CA 1
ATOM 1720 C C . SER A 1 215 ? 3.696 -18.135 -7.028 1.00 37.25 215 SER A C 1
ATOM 1722 O O . SER A 1 215 ? 3.464 -17.004 -7.444 1.00 37.25 215 SER A O 1
ATOM 1724 N N . ILE A 1 216 ? 4.764 -18.405 -6.275 1.00 36.06 216 ILE A N 1
ATOM 1725 C CA . ILE A 1 216 ? 5.916 -17.499 -6.216 1.00 36.06 216 ILE A CA 1
ATOM 1726 C C . ILE A 1 216 ? 6.684 -17.688 -7.525 1.00 36.06 216 ILE A C 1
ATOM 1728 O O . ILE A 1 216 ? 7.470 -18.624 -7.664 1.00 36.06 216 ILE A O 1
ATOM 1732 N N . ILE A 1 217 ? 6.442 -16.826 -8.513 1.00 39.72 217 ILE A N 1
ATOM 1733 C CA . ILE A 1 217 ? 7.303 -16.766 -9.696 1.00 39.72 217 ILE A CA 1
ATOM 1734 C C . ILE A 1 217 ? 8.614 -16.110 -9.256 1.00 39.72 217 ILE A C 1
ATOM 1736 O O . ILE A 1 217 ? 8.683 -14.901 -9.029 1.00 39.72 217 ILE A O 1
ATOM 1740 N N . SER A 1 218 ? 9.647 -16.939 -9.106 1.00 37.38 218 SER A N 1
ATOM 1741 C CA . SER A 1 218 ? 11.043 -16.521 -9.001 1.00 37.38 218 SER A CA 1
ATOM 1742 C C . SER A 1 218 ? 11.394 -15.665 -10.222 1.00 37.38 218 SER A C 1
ATOM 1744 O O . SER A 1 218 ? 11.426 -16.161 -11.347 1.00 37.38 218 SER A O 1
ATOM 1746 N N . GLN A 1 219 ? 11.596 -14.360 -10.029 1.00 41.31 219 GLN A N 1
ATOM 1747 C CA . GLN A 1 219 ? 12.095 -13.493 -11.093 1.00 41.31 219 GLN A CA 1
ATOM 1748 C C . GLN A 1 219 ? 13.597 -13.740 -11.258 1.00 41.31 219 GLN A C 1
ATOM 1750 O O . GLN A 1 219 ? 14.391 -13.390 -10.384 1.00 41.31 219 GLN A O 1
ATOM 1755 N N . ALA A 1 220 ? 13.974 -14.345 -12.385 1.00 36.53 220 ALA A N 1
ATOM 1756 C CA . ALA A 1 220 ? 15.358 -14.466 -12.825 1.00 36.53 220 ALA A CA 1
ATOM 1757 C C . ALA A 1 220 ? 16.005 -13.075 -13.029 1.00 36.53 220 ALA A C 1
ATOM 1759 O O . ALA A 1 220 ? 15.307 -12.111 -13.367 1.00 36.53 220 ALA A O 1
ATOM 1760 N N . PRO A 1 221 ? 17.331 -12.938 -12.844 1.00 39.75 221 PRO A N 1
ATOM 1761 C CA . PRO A 1 221 ? 18.019 -11.677 -13.081 1.00 39.75 221 PRO A CA 1
ATOM 1762 C C . PRO A 1 221 ? 18.033 -11.343 -14.578 1.00 39.75 221 PRO A C 1
ATOM 1764 O O . PRO A 1 221 ? 18.508 -12.118 -15.404 1.00 39.75 221 PRO A O 1
ATOM 1767 N N . ILE A 1 222 ? 17.533 -10.154 -14.919 1.00 41.38 222 ILE A N 1
ATOM 1768 C CA . ILE A 1 222 ? 17.726 -9.548 -16.238 1.00 41.38 222 ILE A CA 1
ATOM 1769 C C . ILE A 1 222 ? 19.197 -9.133 -16.320 1.00 41.38 222 ILE A C 1
ATOM 1771 O O . ILE A 1 222 ? 19.603 -8.152 -15.694 1.00 41.38 222 ILE A O 1
ATOM 1775 N N . ILE A 1 223 ? 19.987 -9.897 -17.072 1.00 37.28 223 ILE A N 1
ATOM 1776 C CA . ILE A 1 223 ? 21.320 -9.495 -17.520 1.00 37.28 223 ILE A CA 1
ATOM 1777 C C . ILE A 1 223 ? 21.118 -8.359 -18.527 1.00 37.28 223 ILE A C 1
ATOM 1779 O O . ILE A 1 223 ? 20.616 -8.571 -19.628 1.00 37.28 223 ILE A O 1
ATOM 1783 N N . VAL A 1 224 ? 21.461 -7.137 -18.128 1.00 42.22 224 VAL A N 1
ATOM 1784 C CA . VAL A 1 224 ? 21.673 -6.021 -19.053 1.00 42.22 224 VAL A CA 1
ATOM 1785 C C . VAL A 1 224 ? 23.146 -6.045 -19.434 1.00 42.22 224 VAL A C 1
ATOM 1787 O O . VAL A 1 224 ? 23.991 -5.688 -18.619 1.00 42.22 224 VAL A O 1
ATOM 1790 N N . ASN A 1 225 ? 23.438 -6.495 -20.654 1.00 34.09 225 ASN A N 1
ATOM 1791 C CA . ASN A 1 225 ? 24.703 -6.185 -21.309 1.00 34.09 225 ASN A CA 1
ATOM 1792 C C . ASN A 1 225 ? 24.639 -4.722 -21.761 1.00 34.09 225 ASN A C 1
ATOM 1794 O O . ASN A 1 225 ? 23.812 -4.379 -22.610 1.00 34.09 225 ASN A O 1
ATOM 1798 N N . VAL A 1 226 ? 25.497 -3.890 -21.176 1.00 43.25 226 VAL A N 1
ATOM 1799 C CA . VAL A 1 226 ? 25.968 -2.619 -21.738 1.00 43.25 226 VAL A CA 1
ATOM 1800 C C . VAL A 1 226 ? 27.479 -2.622 -21.612 1.00 43.25 226 VAL A C 1
ATOM 1802 O O . VAL A 1 226 ? 27.949 -2.994 -20.513 1.00 43.25 226 VAL A O 1
#

InterPro domains:
  IPR036265 HIT-like superfamily [G3DSA:3.30.428.10] (9-151)
  IPR036265 HIT-like superfamily [SSF54197] (3-97)

Organism: NCBI:txid144679

Foldseek 3Di:
DDFPLVCLPPDPDDPQVVQFLDDDPFWTKGFDPDAQFPGKIKIFTPDPDLVVSVVVLVVVCVVVVADPVQWFKWDFDDDPDPGPGDIIIIHGDDTPDVVSCVCRPDDDTIDGSVRVVVVVVVVVVVVVVVVVVVVVVVVVVVVVVVVVVVVVPPPDDDDDDDDDDDDDDDDDDDDDDDDDDDDPPVVVVVVVVVVVVVVVVVVVVPPPDDDDDSPPPDDDDDDDDD

pLDDT: mean 70.51, std 23.47, range [29.17, 97.69]

Radius of gyration: 31.5 Å; Cα contacts (8 Å, |Δi|>4): 187; chains: 1; bounding box: 69×60×94 Å